Protein AF-A0A8H5SGW9-F1 (afdb_monomer)

Foldseek 3Di:
DDDVLDPDPDDDDDPPVVVVVVVLCVQPVQFDQAFAAPDCVLAPCSPQPDQDPNDGDPPCPVCHGLLVCVVVVHDTPHHGLDGDDPWDWAADPPWGWTFTQDDAKDKQKKWKWKAFPDDPDDDRRIGTQDIDIDTAGHGGIDTDDDDDDVLSRAWDQDPVVNDIDGDWGKMKIFIASGPVGTNDIDIDTDDDDD

Organism: NCBI:txid1567544

Nearest PDB structures (foldseek):
  3ac0-assembly1_B  TM=9.647E-01  e=5.041E-14  Kluyveromyces marxianus
  3ac0-assembly1_A  TM=9.430E-01  e=6.314E-14  Kluyveromyces marxianus
  3abz-assembly1_A  TM=9.424E-01  e=7.477E-14  Kluyveromyces marxianus
  3abz-assembly1_B  TM=9.654E-01  e=2.440E-13  Kluyveromyces marxianus
  3ac0-assembly1_C  TM=9.396E-01  e=7.529E-13  Kluyveromyces marxianus

Mean predicted aligned error: 11.02 Å

Radius of gyration: 18.56 Å; Cα contacts (8 Å, |Δi|>4): 333; chains: 1; bounding box: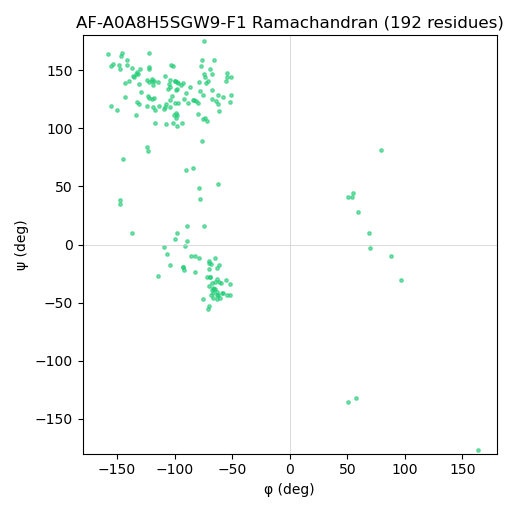 35×58×53 Å

Structure (mmCIF, N/CA/C/O backbone):
data_AF-A0A8H5SGW9-F1
#
_entry.id   AF-A0A8H5SGW9-F1
#
loop_
_atom_site.group_PDB
_atom_site.id
_atom_site.type_symbol
_atom_site.label_atom_id
_atom_site.label_alt_id
_atom_site.label_comp_id
_atom_site.label_asym_id
_atom_site.label_entity_id
_atom_site.label_seq_id
_atom_site.pdbx_PDB_ins_code
_atom_site.Cartn_x
_atom_site.Cartn_y
_atom_site.Cartn_z
_atom_site.occupancy
_atom_site.B_iso_or_equiv
_atom_site.auth_seq_id
_atom_site.auth_comp_id
_atom_site.auth_asym_id
_atom_site.auth_atom_id
_atom_site.pdbx_PDB_model_num
ATOM 1 N N . MET A 1 1 ? -6.075 31.966 -2.716 1.00 29.00 1 MET A N 1
ATOM 2 C CA . MET A 1 1 ? -6.874 31.838 -3.951 1.00 29.00 1 MET A CA 1
ATOM 3 C C . MET A 1 1 ? -6.439 30.552 -4.624 1.00 29.00 1 MET A C 1
ATOM 5 O O . MET A 1 1 ? -5.250 30.415 -4.852 1.00 29.00 1 MET A O 1
ATOM 9 N N . GLY A 1 2 ? -7.383 29.634 -4.856 1.00 28.38 2 GLY A N 1
ATOM 10 C CA . GLY A 1 2 ? -7.206 28.430 -5.676 1.00 28.38 2 GLY A CA 1
ATOM 11 C C . GLY A 1 2 ? -6.482 27.263 -5.008 1.00 28.38 2 GLY A C 1
ATOM 12 O O . GLY A 1 2 ? -5.308 27.051 -5.268 1.00 28.38 2 GLY A O 1
ATOM 13 N N . SER A 1 3 ? -7.177 26.466 -4.191 1.00 30.28 3 SER A N 1
ATOM 14 C CA . SER A 1 3 ? -6.766 25.071 -4.004 1.00 30.28 3 SER A CA 1
ATOM 15 C C . SER A 1 3 ? -6.877 24.369 -5.362 1.00 30.28 3 SER A C 1
ATOM 17 O O . SER A 1 3 ? -7.973 24.351 -5.925 1.00 30.28 3 SER A O 1
ATOM 19 N N . GLU A 1 4 ? -5.776 23.817 -5.871 1.00 35.50 4 GLU A N 1
ATOM 20 C CA . GLU A 1 4 ? -5.654 22.954 -7.065 1.00 35.50 4 GLU A CA 1
ATOM 21 C C . GLU A 1 4 ? -6.446 21.632 -6.920 1.00 35.50 4 GLU A C 1
ATOM 23 O O . GLU A 1 4 ? -5.937 20.526 -7.055 1.00 35.50 4 GLU A O 1
ATOM 28 N N . GLY A 1 5 ? -7.727 21.724 -6.575 1.00 37.50 5 GLY A N 1
ATOM 29 C CA . GLY A 1 5 ? -8.611 20.584 -6.345 1.00 37.50 5 GLY A CA 1
ATOM 30 C C . GLY A 1 5 ? -9.485 20.220 -7.544 1.00 37.50 5 GLY A C 1
ATOM 31 O O . GLY A 1 5 ? -10.419 19.449 -7.363 1.00 37.50 5 GLY A O 1
ATOM 32 N N . PHE A 1 6 ? -9.255 20.790 -8.734 1.00 38.31 6 PHE A N 1
ATOM 33 C CA . PHE A 1 6 ? -10.246 20.745 -9.820 1.00 38.31 6 PHE A CA 1
ATOM 34 C C . PHE A 1 6 ? -9.684 20.699 -11.252 1.00 38.31 6 PHE A C 1
ATOM 36 O O . PHE A 1 6 ? -10.314 21.234 -12.157 1.00 38.31 6 PHE A O 1
ATOM 43 N N . ASP A 1 7 ? -8.554 20.030 -11.501 1.00 43.31 7 ASP A N 1
ATOM 44 C CA . ASP A 1 7 ? -8.076 19.832 -12.882 1.00 43.31 7 ASP A CA 1
ATOM 45 C C . ASP A 1 7 ? -7.900 18.343 -13.216 1.00 43.31 7 ASP A C 1
ATOM 47 O O . ASP A 1 7 ? -6.823 17.771 -13.073 1.00 43.31 7 ASP A O 1
ATOM 51 N N . ARG A 1 8 ? -9.005 17.660 -13.554 1.00 55.94 8 ARG A N 1
ATOM 52 C CA . ARG A 1 8 ? -9.013 16.232 -13.951 1.00 55.94 8 ARG A CA 1
ATOM 53 C C . ARG A 1 8 ? -10.091 15.893 -14.986 1.00 55.94 8 ARG A C 1
ATOM 55 O O . ARG A 1 8 ? -10.715 14.842 -14.906 1.00 55.94 8 ARG A O 1
ATOM 62 N N . SER A 1 9 ? -10.355 16.773 -15.947 1.00 45.00 9 SER A N 1
ATOM 63 C CA . SER A 1 9 ? -11.332 16.485 -17.011 1.00 45.00 9 SER A CA 1
ATOM 64 C C . SER A 1 9 ? -10.770 15.653 -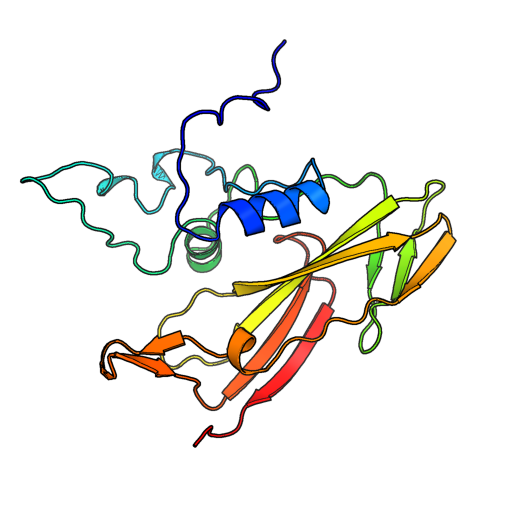18.176 1.00 45.00 9 SER A C 1
ATOM 66 O O . SER A 1 9 ? -11.560 15.201 -18.996 1.00 45.00 9 SER A O 1
ATOM 68 N N . TYR A 1 10 ? -9.448 15.424 -18.254 1.00 42.44 10 TYR A N 1
ATOM 69 C CA . TYR A 1 10 ? -8.800 14.865 -19.457 1.00 42.44 10 TYR A CA 1
ATOM 70 C C . TYR A 1 10 ? -7.734 13.773 -19.233 1.00 42.44 10 TYR A C 1
ATOM 72 O O . TYR A 1 10 ? -7.047 13.403 -20.183 1.00 42.44 10 TYR A O 1
ATOM 80 N N . ILE A 1 11 ? -7.569 13.239 -18.019 1.00 46.78 11 ILE A N 1
ATOM 81 C CA . ILE A 1 11 ? -6.651 12.110 -17.784 1.00 46.78 11 ILE A CA 1
ATOM 82 C C . ILE A 1 11 ? -7.468 10.823 -17.675 1.00 46.78 11 ILE A C 1
ATOM 84 O O . ILE A 1 11 ? -8.092 10.574 -16.646 1.00 46.78 11 ILE A O 1
ATOM 88 N N . ASP A 1 12 ? -7.434 10.009 -18.731 1.00 45.31 12 ASP A N 1
ATOM 89 C CA . ASP A 1 12 ? -7.851 8.608 -18.664 1.00 45.31 12 ASP A CA 1
ATOM 90 C C . ASP A 1 12 ? -6.786 7.836 -17.880 1.00 45.31 12 ASP A C 1
ATOM 92 O O . ASP A 1 12 ? -5.667 7.612 -18.353 1.00 45.31 12 ASP A O 1
ATOM 96 N N . LEU A 1 13 ? -7.108 7.466 -16.641 1.00 49.91 13 LEU A N 1
ATOM 97 C CA . LEU A 1 13 ? -6.251 6.591 -15.850 1.00 49.91 13 LEU A CA 1
ATOM 98 C C . LEU A 1 13 ? -6.383 5.139 -16.334 1.00 49.91 13 LEU A C 1
ATOM 100 O O . LEU A 1 13 ? -7.375 4.744 -16.946 1.00 49.91 13 LEU A O 1
ATOM 104 N N . LEU A 1 14 ? -5.376 4.315 -16.025 1.00 43.78 14 LEU A N 1
ATOM 105 C CA . LEU A 1 14 ? -5.402 2.880 -16.321 1.00 43.78 14 LEU A CA 1
ATOM 106 C C . LEU A 1 14 ? -6.700 2.227 -15.793 1.00 43.78 14 LEU A C 1
ATOM 108 O O . LEU A 1 14 ? -7.157 2.597 -14.704 1.00 43.78 14 LEU A O 1
ATOM 112 N N . PRO A 1 15 ? -7.280 1.235 -16.495 1.00 40.41 15 PRO A N 1
ATOM 113 C CA . PRO A 1 15 ? -8.560 0.628 -16.122 1.00 40.41 15 PRO A CA 1
ATOM 114 C C . PRO A 1 15 ? -8.610 0.185 -14.649 1.00 40.41 15 PRO A C 1
ATOM 116 O O . PRO A 1 15 ? -7.720 -0.519 -14.176 1.00 40.41 15 PRO A O 1
ATOM 119 N N . GLY A 1 16 ? -9.647 0.608 -13.917 1.00 49.41 16 GLY A N 1
ATOM 120 C CA . GLY A 1 16 ? -9.826 0.335 -12.480 1.00 49.41 16 GLY A CA 1
ATOM 121 C C . GLY A 1 16 ? -9.164 1.346 -11.531 1.00 49.41 16 GLY A C 1
ATOM 122 O O . GLY A 1 16 ? -9.459 1.349 -10.334 1.00 49.41 16 GLY A O 1
ATOM 123 N N . THR A 1 17 ? -8.322 2.250 -12.041 1.00 52.44 17 THR A N 1
ATOM 124 C CA . THR A 1 17 ? -7.724 3.327 -11.230 1.00 52.44 17 THR A CA 1
ATOM 125 C C . THR A 1 17 ? -8.772 4.366 -10.841 1.00 52.44 17 THR A C 1
ATOM 127 O O . THR A 1 17 ? -8.754 4.848 -9.715 1.00 52.44 17 THR A O 1
ATOM 130 N N . ASP A 1 18 ? -9.733 4.658 -11.718 1.00 59.56 18 ASP A N 1
ATOM 131 C CA . ASP A 1 18 ? -10.835 5.576 -11.410 1.00 59.56 18 ASP A CA 1
ATOM 132 C C . ASP A 1 18 ? -11.741 5.050 -10.299 1.00 59.56 18 ASP A C 1
ATOM 134 O O . ASP A 1 18 ? -12.159 5.817 -9.433 1.00 59.56 18 ASP A O 1
ATOM 138 N N . ASP A 1 19 ? -12.004 3.743 -10.273 1.00 61.00 19 ASP A N 1
ATOM 139 C CA . ASP A 1 19 ? -12.785 3.116 -9.206 1.00 61.00 19 ASP A CA 1
ATOM 140 C C . ASP A 1 19 ? -12.033 3.166 -7.875 1.00 61.00 19 ASP A C 1
ATOM 142 O O . ASP A 1 19 ? -12.628 3.470 -6.841 1.00 61.00 19 ASP A O 1
ATOM 146 N N . LEU A 1 20 ? -10.711 2.957 -7.901 1.00 57.91 20 LEU A N 1
ATOM 147 C CA . LEU A 1 20 ? -9.851 3.128 -6.731 1.00 57.91 20 LEU A CA 1
ATOM 148 C C . LEU A 1 20 ? -9.843 4.586 -6.251 1.00 57.91 20 LEU A C 1
ATOM 150 O O . LEU A 1 20 ? -10.026 4.841 -5.064 1.00 57.91 20 LEU A O 1
ATOM 154 N N . VAL A 1 21 ? -9.673 5.548 -7.160 1.00 64.50 21 VAL A N 1
ATOM 155 C CA . VAL A 1 21 ? -9.685 6.983 -6.847 1.00 64.50 21 VAL A CA 1
ATOM 156 C C . VAL A 1 21 ? -11.037 7.383 -6.262 1.00 64.50 21 VAL A C 1
ATOM 158 O O . VAL A 1 21 ? -11.077 8.046 -5.229 1.00 64.50 21 VAL A O 1
ATOM 161 N N . ARG A 1 22 ? -12.148 6.943 -6.862 1.00 66.69 22 ARG A N 1
ATOM 162 C CA . ARG A 1 22 ? -13.504 7.193 -6.354 1.00 66.69 22 ARG A CA 1
ATOM 163 C C . ARG A 1 22 ? -13.722 6.559 -4.990 1.00 66.69 22 ARG A C 1
ATOM 165 O O . ARG A 1 22 ? -14.271 7.224 -4.119 1.00 66.69 22 ARG A O 1
ATOM 172 N N . ALA A 1 23 ? -13.278 5.322 -4.780 1.00 62.03 23 ALA A N 1
ATOM 173 C CA . ALA A 1 23 ? -13.379 4.654 -3.488 1.00 62.03 23 ALA A CA 1
ATOM 174 C C . ALA A 1 23 ? -12.582 5.399 -2.408 1.00 62.03 23 ALA A C 1
ATOM 176 O O . ALA A 1 23 ? -13.107 5.633 -1.322 1.00 62.03 23 ALA A O 1
ATOM 177 N N . VAL A 1 24 ? -11.359 5.847 -2.715 1.00 62.50 24 VAL A N 1
ATOM 178 C CA . VAL A 1 24 ? -10.521 6.604 -1.772 1.00 62.50 24 VAL A CA 1
ATOM 179 C C . VAL A 1 24 ? -11.100 7.993 -1.491 1.00 62.50 24 VAL A C 1
ATOM 181 O O . VAL A 1 24 ? -11.195 8.376 -0.329 1.00 62.50 24 VAL A O 1
ATOM 184 N N . LEU A 1 25 ? -11.568 8.727 -2.507 1.00 65.38 25 LEU A N 1
ATOM 185 C CA . LEU A 1 25 ? -12.210 10.036 -2.315 1.00 65.38 25 LEU A CA 1
ATOM 186 C C . LEU A 1 25 ? -13.547 9.925 -1.571 1.00 65.38 25 LEU A C 1
ATOM 188 O O . LEU A 1 25 ? -13.856 10.765 -0.726 1.00 65.38 25 LEU A O 1
ATOM 192 N N . ALA A 1 26 ? -14.331 8.876 -1.839 1.00 65.81 26 ALA A N 1
ATOM 193 C CA . ALA A 1 26 ? -15.536 8.569 -1.076 1.00 65.81 26 ALA A CA 1
ATOM 194 C C . ALA A 1 26 ? -15.199 8.217 0.378 1.00 65.81 26 ALA A C 1
ATOM 196 O O . ALA A 1 26 ? -15.985 8.527 1.277 1.00 65.81 26 ALA A O 1
ATOM 197 N N . ALA A 1 27 ? -14.039 7.605 0.625 1.00 60.91 27 ALA A N 1
ATOM 198 C CA . ALA A 1 27 ? -13.548 7.293 1.957 1.00 60.91 27 ALA A CA 1
ATOM 199 C C . ALA A 1 27 ? -13.128 8.567 2.710 1.00 60.91 27 ALA A C 1
ATOM 201 O O . ALA A 1 27 ? -13.685 8.858 3.772 1.00 60.91 27 ALA A O 1
ATOM 202 N N . ASN A 1 28 ? -12.226 9.364 2.139 1.00 63.53 28 ASN A N 1
ATOM 203 C CA . ASN A 1 28 ? -11.783 10.643 2.683 1.00 63.53 28 ASN A CA 1
ATOM 204 C C . ASN A 1 28 ? -11.372 11.598 1.550 1.00 63.53 28 ASN A C 1
ATOM 206 O O . ASN A 1 28 ? -10.380 11.397 0.853 1.00 63.53 28 ASN A O 1
ATOM 210 N N . LEU A 1 29 ? -12.120 12.697 1.421 1.00 64.75 29 LEU A N 1
ATOM 211 C CA . LEU A 1 29 ? -11.906 13.745 0.415 1.00 64.75 29 LEU A CA 1
ATOM 212 C C . LEU A 1 29 ? -10.543 14.447 0.529 1.00 64.75 29 LEU A C 1
ATOM 214 O O . LEU A 1 29 ? -10.130 15.115 -0.413 1.00 64.75 29 LEU A O 1
ATOM 218 N N . LYS A 1 30 ? -9.861 14.335 1.675 1.00 62.78 30 LYS A N 1
ATOM 219 C CA . LYS A 1 30 ? -8.552 14.951 1.931 1.00 62.78 30 LYS A CA 1
ATOM 220 C C . LYS A 1 30 ? -7.381 13.982 1.765 1.00 62.78 30 LYS A C 1
ATOM 222 O O . LYS A 1 30 ? -6.257 14.355 2.087 1.00 62.78 30 LYS A O 1
ATOM 227 N N . THR A 1 31 ? -7.625 12.751 1.320 1.00 65.31 31 THR A N 1
ATOM 228 C CA . THR A 1 31 ? -6.561 11.762 1.144 1.00 65.31 31 THR A CA 1
ATOM 229 C C . THR A 1 31 ? -5.733 12.060 -0.101 1.00 65.31 31 THR A C 1
ATOM 231 O O . THR A 1 31 ? -6.256 12.186 -1.209 1.00 65.31 31 THR A O 1
ATOM 234 N N . SER A 1 32 ? -4.417 12.108 0.079 1.00 65.12 32 SER A N 1
ATOM 235 C CA . SER A 1 32 ? -3.455 12.229 -1.011 1.00 65.12 32 SER A CA 1
ATOM 236 C C . SER A 1 32 ? -3.358 10.907 -1.773 1.00 65.12 32 SER A C 1
ATOM 238 O O . SER A 1 32 ? -2.832 9.915 -1.273 1.00 65.12 32 SER A O 1
ATOM 240 N N . ILE A 1 33 ? -3.887 10.873 -2.997 1.00 63.19 33 ILE A N 1
ATOM 241 C CA . ILE A 1 33 ? -3.845 9.683 -3.874 1.00 63.19 33 ILE A CA 1
ATOM 242 C C . ILE A 1 33 ? -2.605 9.703 -4.783 1.00 63.19 33 ILE A C 1
ATOM 244 O O . ILE A 1 33 ? -2.151 8.663 -5.255 1.00 63.19 33 ILE A O 1
ATOM 248 N N . VAL A 1 34 ? -2.028 10.885 -5.000 1.00 66.62 34 VAL A N 1
ATOM 249 C CA . VAL A 1 34 ? -0.788 11.086 -5.755 1.00 66.62 34 VAL A CA 1
ATOM 250 C C . VAL A 1 34 ? 0.325 11.397 -4.763 1.00 66.62 34 VAL A C 1
ATOM 252 O O . VAL A 1 34 ? 0.134 12.212 -3.864 1.00 66.62 34 VAL A O 1
ATOM 255 N N . VAL A 1 35 ? 1.477 10.742 -4.919 1.00 73.69 35 VAL A N 1
ATOM 256 C CA . VAL A 1 35 ? 2.660 11.043 -4.105 1.00 73.69 35 VAL A CA 1
ATOM 257 C C . VAL A 1 35 ? 3.382 12.227 -4.706 1.00 73.69 35 VAL A C 1
ATOM 259 O O . VAL A 1 35 ? 3.784 12.173 -5.869 1.00 73.69 35 VAL A O 1
ATOM 262 N N . GLN A 1 36 ? 3.585 13.260 -3.898 1.00 76.44 36 GLN A N 1
ATOM 263 C CA . GLN A 1 36 ? 4.322 14.437 -4.321 1.00 76.44 36 GLN A CA 1
ATOM 264 C C . GLN A 1 36 ? 5.752 14.370 -3.777 1.00 76.44 36 GLN A C 1
ATOM 266 O O . GLN A 1 36 ? 5.940 14.450 -2.556 1.00 76.44 36 GLN A O 1
ATOM 271 N N . PRO A 1 37 ? 6.767 14.192 -4.642 1.00 83.25 37 PRO A N 1
ATOM 272 C CA . PRO A 1 37 ? 8.148 14.259 -4.197 1.00 83.25 37 PRO A CA 1
ATOM 273 C C . PRO A 1 37 ? 8.506 15.673 -3.733 1.00 83.25 37 PRO A C 1
ATOM 275 O O . PRO A 1 37 ? 7.862 16.649 -4.122 1.00 83.25 37 PRO A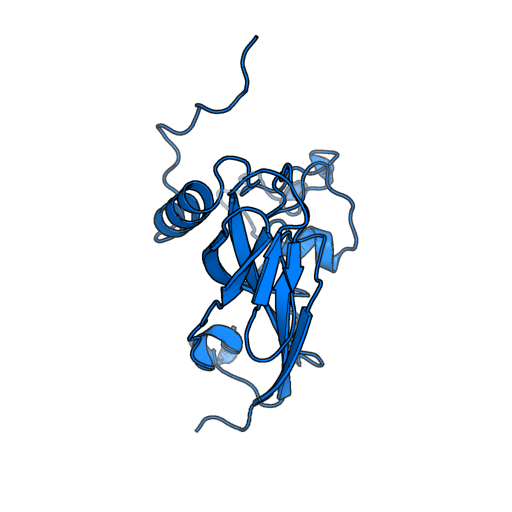 O 1
ATOM 278 N N . VAL A 1 38 ? 9.555 15.785 -2.915 1.00 84.25 38 VAL A N 1
ATOM 279 C CA . VAL A 1 38 ? 10.086 17.090 -2.489 1.00 84.25 38 VAL A CA 1
ATOM 280 C C . VAL A 1 38 ? 10.679 17.840 -3.683 1.00 84.25 38 VAL A C 1
ATOM 282 O O . VAL A 1 38 ? 10.504 19.053 -3.801 1.00 84.25 38 VAL A O 1
ATOM 285 N N . ARG A 1 39 ? 11.354 17.123 -4.587 1.00 85.62 39 ARG A N 1
ATOM 286 C CA . ARG A 1 39 ? 11.890 17.661 -5.840 1.00 85.62 39 ARG A CA 1
ATOM 287 C C . ARG A 1 39 ? 11.481 16.789 -7.017 1.00 85.62 39 ARG A C 1
ATOM 289 O O . ARG A 1 39 ? 11.318 15.582 -6.873 1.00 85.62 39 ARG A O 1
ATOM 296 N N . ASN A 1 40 ? 11.342 17.372 -8.203 1.00 85.19 40 ASN A N 1
ATOM 297 C CA . ASN A 1 40 ? 10.945 16.605 -9.386 1.00 85.19 40 ASN A CA 1
ATOM 298 C C . ASN A 1 40 ? 11.964 15.498 -9.728 1.00 85.19 40 ASN A C 1
ATOM 300 O O . ASN A 1 40 ? 11.584 14.422 -10.183 1.00 85.19 40 ASN A O 1
ATOM 304 N N . GLU A 1 41 ? 13.242 15.744 -9.441 1.00 89.44 41 GLU A N 1
ATOM 305 C CA . GLU A 1 41 ? 14.373 14.822 -9.590 1.00 89.44 41 GLU A CA 1
ATOM 306 C C . GLU A 1 41 ? 14.263 13.581 -8.698 1.00 89.44 41 GLU A C 1
ATOM 308 O O . GLU A 1 41 ? 14.907 12.563 -8.959 1.00 89.44 41 GLU A O 1
ATOM 313 N N . ASP A 1 42 ? 13.455 13.646 -7.637 1.00 87.62 42 ASP A N 1
ATOM 314 C CA . ASP A 1 42 ? 13.281 12.517 -6.735 1.00 87.62 42 ASP A CA 1
ATOM 315 C C . ASP A 1 42 ? 12.327 11.462 -7.301 1.00 87.62 42 ASP A C 1
ATOM 317 O O . ASP A 1 42 ? 12.265 10.357 -6.754 1.00 87.62 42 ASP A O 1
ATOM 321 N N . ASN A 1 43 ? 11.609 11.780 -8.384 1.00 87.81 43 ASN A N 1
ATOM 322 C CA . ASN A 1 43 ? 10.650 10.876 -8.998 1.00 87.81 43 ASN A CA 1
ATOM 323 C C . ASN A 1 43 ? 11.349 9.720 -9.746 1.00 87.81 43 ASN A C 1
ATOM 325 O O . ASN A 1 43 ? 12.346 9.949 -10.435 1.00 87.81 43 ASN A O 1
ATOM 329 N N . PRO A 1 44 ? 10.830 8.480 -9.650 1.00 90.75 44 PRO A N 1
ATOM 330 C CA . PRO A 1 44 ? 11.485 7.303 -10.227 1.00 90.75 44 PRO A CA 1
ATOM 331 C C . PRO A 1 44 ? 11.615 7.354 -11.756 1.00 90.75 44 PRO A C 1
ATOM 333 O O . PRO A 1 44 ? 12.578 6.831 -12.307 1.00 90.75 44 PRO A O 1
ATOM 336 N N . ALA A 1 45 ? 10.692 8.033 -12.436 1.00 90.94 45 ALA A N 1
ATOM 337 C CA . ALA A 1 45 ? 10.689 8.191 -13.883 1.00 90.94 45 ALA A CA 1
ATOM 338 C C . ALA A 1 45 ? 11.474 9.430 -14.357 1.00 90.94 45 ALA A C 1
ATOM 340 O O . ALA A 1 45 ? 11.503 9.694 -15.556 1.00 90.94 45 ALA A O 1
ATOM 341 N N . PHE A 1 46 ? 12.130 10.199 -13.474 1.00 89.94 46 PHE A N 1
ATOM 342 C CA . PHE A 1 46 ? 12.706 11.509 -13.815 1.00 89.94 46 PHE A CA 1
ATOM 343 C C . PHE A 1 46 ? 13.623 11.482 -15.046 1.00 89.94 46 PHE A C 1
ATOM 345 O O . PHE A 1 46 ? 13.522 12.346 -15.914 1.00 89.94 46 PHE A O 1
ATOM 352 N N . LEU A 1 47 ? 14.488 10.471 -15.147 1.00 90.62 47 LEU A N 1
ATOM 353 C CA . LEU A 1 47 ? 15.427 10.333 -16.264 1.00 90.62 47 LEU A CA 1
ATOM 354 C C . LEU A 1 47 ? 14.802 9.702 -17.513 1.00 90.62 47 LEU A C 1
ATOM 356 O O . LEU A 1 47 ? 15.297 9.914 -18.619 1.00 90.62 47 LEU A O 1
ATOM 360 N N . ASN A 1 48 ? 13.728 8.934 -17.339 1.00 88.69 48 ASN A N 1
ATOM 361 C CA . ASN A 1 48 ? 13.156 8.088 -18.381 1.00 88.69 48 ASN A CA 1
ATOM 362 C C . ASN A 1 48 ? 11.810 8.592 -18.907 1.00 88.69 48 ASN A C 1
ATOM 364 O O . ASN A 1 48 ? 11.296 8.034 -19.872 1.00 88.69 48 ASN A O 1
ATOM 368 N N . TYR A 1 49 ? 11.271 9.687 -18.361 1.00 87.25 49 TYR A N 1
ATOM 369 C CA . TYR A 1 49 ? 10.037 10.328 -18.820 1.00 87.25 49 TYR A CA 1
ATOM 370 C C . TYR A 1 49 ? 10.250 11.189 -20.079 1.00 87.25 49 TYR A C 1
ATOM 372 O O . TYR A 1 49 ? 9.850 12.349 -20.161 1.00 87.25 49 TYR A O 1
ATOM 380 N N . ILE A 1 50 ? 10.927 10.615 -21.073 1.00 89.62 50 ILE A N 1
ATOM 381 C CA . ILE A 1 50 ? 11.210 11.224 -22.371 1.00 89.62 50 ILE A CA 1
ATOM 382 C C . ILE A 1 50 ? 11.123 10.165 -23.470 1.00 89.62 50 ILE A C 1
ATOM 384 O O . ILE A 1 50 ? 11.613 9.047 -23.322 1.00 89.62 50 ILE A O 1
ATOM 388 N N . SER A 1 51 ? 10.527 10.524 -24.610 1.00 91.06 51 SER A N 1
ATOM 389 C CA . SER A 1 51 ? 10.528 9.651 -25.787 1.00 91.06 51 SER A CA 1
ATOM 390 C C . SER A 1 51 ? 11.906 9.687 -26.442 1.00 91.06 51 SER A C 1
ATOM 392 O O . SER A 1 51 ? 12.292 10.679 -27.061 1.00 91.06 51 SER A O 1
ATOM 394 N N . GLN A 1 52 ? 12.657 8.596 -26.318 1.00 87.00 52 GLN A N 1
ATOM 395 C CA . GLN A 1 52 ? 13.924 8.416 -27.016 1.00 87.00 52 GLN A CA 1
ATOM 396 C C . GLN A 1 52 ? 13.756 7.353 -28.089 1.00 87.00 52 GLN A C 1
ATOM 398 O O . GLN A 1 52 ? 13.521 6.194 -27.774 1.00 87.00 52 GLN A O 1
ATOM 403 N N . ARG A 1 53 ? 13.924 7.716 -29.367 1.00 91.56 53 ARG A N 1
ATOM 404 C CA . ARG A 1 53 ? 13.762 6.782 -30.502 1.00 91.56 53 ARG A CA 1
ATOM 405 C C . ARG A 1 53 ? 12.386 6.088 -30.508 1.00 91.56 53 ARG A C 1
ATOM 407 O O . ARG A 1 53 ? 12.309 4.880 -30.713 1.00 91.56 53 ARG A O 1
ATOM 414 N N . ASN A 1 54 ? 11.315 6.850 -30.274 1.00 91.56 54 ASN A N 1
ATOM 415 C CA . ASN A 1 54 ? 9.926 6.364 -30.220 1.00 91.56 54 ASN A CA 1
ATOM 416 C C . ASN A 1 54 ? 9.664 5.288 -29.152 1.00 91.56 54 ASN A C 1
ATOM 418 O O . ASN A 1 54 ? 8.765 4.465 -29.308 1.00 91.56 54 ASN A O 1
ATOM 422 N N . ARG A 1 55 ? 10.437 5.290 -28.063 1.00 89.50 55 ARG A N 1
ATOM 423 C CA . ARG A 1 55 ? 10.206 4.440 -26.892 1.00 89.50 55 ARG A CA 1
ATOM 424 C C . ARG A 1 55 ? 10.413 5.229 -25.604 1.00 89.50 55 ARG A C 1
ATOM 426 O O . ARG A 1 55 ? 11.207 6.168 -25.562 1.00 89.50 55 ARG A O 1
ATOM 433 N N . VAL A 1 56 ? 9.714 4.793 -24.566 1.00 90.06 56 VAL A N 1
ATOM 434 C CA . VAL A 1 56 ? 9.865 5.223 -23.173 1.00 90.06 56 VAL A CA 1
ATOM 435 C C . VAL A 1 56 ? 10.139 3.953 -22.377 1.00 90.06 56 VAL A C 1
ATOM 437 O O . VAL A 1 56 ? 9.425 2.966 -22.552 1.00 90.06 56 VAL A O 1
ATOM 440 N N . ILE A 1 57 ? 11.206 3.942 -21.583 1.00 90.94 57 ILE A N 1
ATOM 441 C CA . ILE A 1 57 ? 11.631 2.759 -20.827 1.00 90.94 57 ILE A CA 1
ATOM 442 C C . ILE A 1 57 ? 11.149 2.919 -19.385 1.00 90.94 57 ILE A C 1
ATOM 444 O O . ILE A 1 57 ? 11.511 3.889 -18.729 1.00 90.94 57 ILE A O 1
ATOM 448 N N . TYR A 1 58 ? 10.351 1.968 -18.905 1.00 89.88 58 TYR A N 1
ATOM 449 C CA . TYR A 1 58 ? 9.840 1.933 -17.532 1.00 89.88 58 TYR A CA 1
ATOM 450 C C . TYR A 1 58 ? 10.828 1.161 -16.644 1.00 89.88 58 TYR A C 1
ATOM 452 O O . TYR A 1 58 ? 10.538 0.065 -16.168 1.00 89.88 58 TYR A O 1
ATOM 460 N N . ASP A 1 59 ? 12.041 1.701 -16.498 1.00 90.31 59 ASP A N 1
ATOM 461 C CA . ASP A 1 59 ? 13.141 1.075 -15.739 1.00 90.31 59 ASP A CA 1
ATOM 462 C C . ASP A 1 59 ? 12.868 1.029 -14.227 1.00 90.31 59 ASP A C 1
ATOM 464 O O . ASP A 1 59 ? 13.519 0.285 -13.496 1.00 90.31 59 ASP A O 1
ATOM 468 N N . GLU A 1 60 ? 11.912 1.820 -13.739 1.00 87.56 60 GLU A N 1
ATOM 469 C CA . GLU A 1 60 ? 11.445 1.753 -12.359 1.00 87.56 60 GLU A CA 1
ATOM 470 C C . GLU A 1 60 ? 10.637 0.484 -12.053 1.00 87.56 60 GLU A C 1
ATOM 472 O O . GLU A 1 60 ? 10.437 0.163 -10.878 1.00 87.56 60 GLU A O 1
ATOM 477 N N . ASP A 1 61 ? 10.204 -0.255 -13.081 1.00 89.75 61 ASP A N 1
ATOM 478 C CA . ASP A 1 61 ? 9.454 -1.506 -12.947 1.00 89.75 61 ASP A CA 1
ATOM 479 C C . ASP A 1 61 ? 8.246 -1.323 -11.988 1.00 89.75 61 ASP A C 1
ATOM 481 O O . ASP A 1 61 ? 7.523 -0.322 -12.032 1.00 89.75 61 ASP A O 1
ATOM 485 N N . VAL A 1 62 ? 8.008 -2.255 -11.063 1.00 88.50 62 VAL A N 1
ATOM 486 C CA . VAL A 1 62 ? 6.930 -2.176 -10.069 1.00 88.50 62 VAL A CA 1
ATOM 487 C C . VAL A 1 62 ? 7.089 -1.022 -9.070 1.00 88.50 62 VAL A C 1
ATOM 489 O O . VAL A 1 62 ? 6.142 -0.733 -8.323 1.00 88.50 62 VAL A O 1
ATOM 492 N N . PHE A 1 63 ? 8.249 -0.358 -9.023 1.00 89.94 63 PHE A N 1
ATOM 493 C CA . PHE A 1 63 ? 8.555 0.738 -8.103 1.00 89.94 63 PHE A CA 1
ATOM 494 C C . PHE A 1 63 ? 8.054 2.079 -8.635 1.00 89.94 63 PHE A C 1
ATOM 496 O O . PHE A 1 63 ? 8.805 3.018 -8.867 1.00 89.94 63 PHE A O 1
ATOM 503 N N . MET A 1 64 ? 6.734 2.195 -8.734 1.00 87.69 64 MET A N 1
ATOM 504 C CA . MET A 1 64 ? 6.059 3.457 -9.025 1.00 87.69 64 MET A CA 1
ATOM 505 C C . MET A 1 64 ? 5.507 4.103 -7.748 1.00 87.69 64 MET A C 1
ATOM 507 O O . MET A 1 64 ? 4.962 3.428 -6.865 1.00 87.69 64 MET A O 1
ATOM 511 N N . GLY A 1 65 ? 5.616 5.431 -7.657 1.00 86.50 65 GLY A N 1
ATOM 512 C CA . GLY A 1 65 ? 5.046 6.220 -6.563 1.00 86.50 65 GLY A CA 1
ATOM 513 C C . GLY A 1 65 ? 5.554 5.784 -5.186 1.00 86.50 65 GLY A C 1
ATOM 514 O O . GLY A 1 65 ? 6.754 5.604 -4.986 1.00 86.50 65 GLY A O 1
ATOM 515 N N . TYR A 1 66 ? 4.642 5.594 -4.225 1.00 84.94 66 TYR A N 1
ATOM 516 C CA . TYR A 1 66 ? 4.993 5.268 -2.832 1.00 84.94 66 TYR A CA 1
ATOM 517 C C . TYR A 1 66 ? 5.884 4.021 -2.718 1.00 84.94 66 TYR A C 1
ATOM 519 O O . TYR A 1 66 ? 6.738 3.963 -1.837 1.00 84.94 66 TYR A O 1
ATOM 527 N N . ARG A 1 67 ? 5.745 3.054 -3.638 1.00 89.00 67 ARG A N 1
ATOM 528 C CA . ARG A 1 67 ? 6.564 1.835 -3.661 1.00 89.00 67 ARG A CA 1
ATOM 529 C C . ARG A 1 67 ? 8.042 2.171 -3.791 1.00 89.00 67 ARG A C 1
ATOM 531 O O . ARG A 1 67 ? 8.854 1.561 -3.101 1.00 89.00 67 ARG A O 1
ATOM 538 N N . PHE A 1 68 ? 8.382 3.142 -4.636 1.00 89.56 68 PHE A N 1
ATOM 539 C CA . PHE A 1 68 ? 9.749 3.617 -4.808 1.00 89.56 68 PHE A CA 1
ATOM 540 C C . PHE A 1 68 ? 10.241 4.378 -3.585 1.00 89.56 68 PHE A C 1
ATOM 542 O O . PHE A 1 68 ? 11.290 4.037 -3.043 1.00 89.56 68 PHE A O 1
ATOM 549 N N . TYR A 1 69 ? 9.490 5.384 -3.132 1.00 88.75 69 TYR A N 1
ATOM 550 C CA . TYR A 1 69 ? 9.939 6.256 -2.044 1.00 88.75 69 TYR A CA 1
ATOM 551 C C . TYR A 1 69 ? 10.123 5.490 -0.732 1.00 88.75 69 TYR A C 1
ATOM 553 O O . TYR A 1 69 ? 11.139 5.659 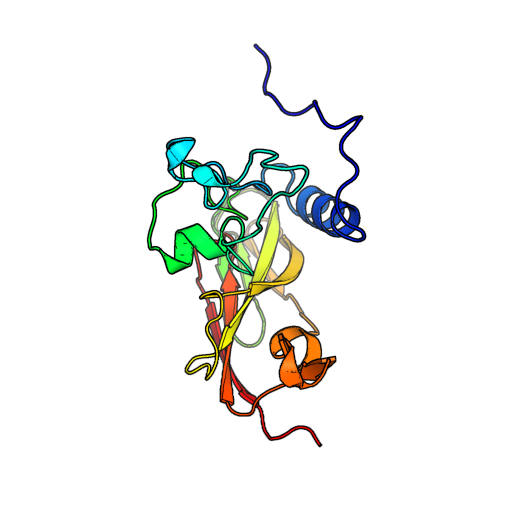-0.066 1.00 88.75 69 TYR A O 1
ATOM 561 N N . GLU A 1 70 ? 9.219 4.564 -0.403 1.00 86.94 70 GLU A N 1
ATOM 562 C CA . GLU A 1 70 ? 9.387 3.713 0.777 1.00 86.94 70 GLU A CA 1
ATOM 563 C C . GLU A 1 70 ? 10.576 2.760 0.634 1.00 86.94 70 GLU A C 1
ATOM 565 O O . GLU A 1 70 ? 11.390 2.645 1.550 1.00 86.94 70 GLU A O 1
ATOM 570 N N . SER A 1 71 ? 10.710 2.098 -0.520 1.00 87.50 71 SER A N 1
ATOM 571 C CA . SER A 1 71 ? 11.784 1.118 -0.746 1.00 87.50 71 SER A CA 1
ATOM 572 C C . SER A 1 71 ? 13.169 1.768 -0.785 1.00 87.50 71 SER A C 1
ATOM 574 O O . SER A 1 71 ? 14.140 1.175 -0.319 1.00 87.50 71 SER A O 1
ATOM 576 N N . SER A 1 72 ? 13.254 3.005 -1.279 1.00 88.56 72 SER A N 1
ATOM 577 C CA . SER A 1 72 ? 14.478 3.815 -1.325 1.00 88.56 72 SER A CA 1
ATOM 578 C C . SER A 1 72 ? 14.687 4.695 -0.086 1.00 88.56 72 SER A C 1
ATOM 580 O O . SER A 1 72 ? 15.709 5.373 0.001 1.00 88.56 72 SER A O 1
ATOM 582 N N . LYS A 1 73 ? 13.757 4.663 0.883 1.00 88.06 73 LYS A N 1
ATOM 583 C CA . LYS A 1 73 ? 13.765 5.483 2.108 1.00 88.06 73 LYS A CA 1
ATOM 584 C C . LYS A 1 73 ? 13.891 6.987 1.824 1.00 88.06 73 LYS A C 1
ATOM 586 O O . LYS A 1 73 ? 14.630 7.692 2.508 1.00 88.06 73 LYS A O 1
ATOM 591 N N . ARG A 1 74 ? 13.190 7.463 0.796 1.00 85.94 74 ARG A N 1
ATOM 592 C CA . ARG A 1 74 ? 13.144 8.875 0.404 1.00 85.94 74 ARG A CA 1
ATOM 593 C C . ARG A 1 74 ? 11.970 9.586 1.058 1.00 85.94 74 ARG A C 1
ATOM 595 O O . ARG A 1 74 ? 10.862 9.055 1.114 1.00 85.94 74 ARG A O 1
ATOM 602 N N . GLU A 1 75 ? 12.224 10.805 1.511 1.00 84.50 75 GLU A N 1
ATOM 603 C CA . GLU A 1 75 ? 11.187 11.693 2.026 1.00 84.50 75 GLU A CA 1
ATOM 604 C C . GLU A 1 75 ? 10.340 12.256 0.880 1.00 84.50 75 GLU A C 1
ATOM 606 O O . GLU A 1 75 ? 10.819 12.482 -0.233 1.00 84.50 75 GLU A O 1
ATOM 611 N N . VAL A 1 76 ? 9.058 12.472 1.159 1.00 83.94 76 VAL A N 1
ATOM 612 C CA . VAL A 1 76 ? 8.075 13.019 0.219 1.00 83.94 76 VAL A CA 1
ATOM 613 C C . VAL A 1 76 ? 7.298 14.126 0.912 1.00 83.94 76 VAL A C 1
ATOM 615 O O . VAL A 1 76 ? 7.091 14.067 2.123 1.00 83.94 76 VAL A O 1
ATOM 618 N N . ALA A 1 77 ? 6.866 15.133 0.153 1.00 80.31 77 ALA A N 1
ATOM 619 C CA . ALA A 1 77 ? 6.120 16.261 0.705 1.00 80.31 77 ALA A CA 1
ATOM 620 C C . ALA A 1 77 ? 4.739 15.819 1.212 1.00 80.31 77 ALA A C 1
ATOM 622 O O . ALA A 1 77 ? 4.315 16.219 2.292 1.00 80.31 77 ALA A O 1
ATOM 623 N N . PHE A 1 78 ? 4.073 14.954 0.441 1.00 75.19 78 PHE A N 1
ATOM 624 C CA . PHE A 1 78 ? 2.795 14.348 0.803 1.00 75.19 78 PHE A CA 1
ATOM 625 C C . PHE A 1 78 ? 2.850 12.841 0.522 1.00 75.19 78 PHE A C 1
ATOM 627 O O . PHE A 1 78 ? 2.935 12.440 -0.648 1.00 75.19 78 PHE A O 1
ATOM 634 N N . PRO A 1 79 ? 2.848 11.992 1.567 1.00 74.94 79 PRO A N 1
ATOM 635 C CA . PRO A 1 79 ? 2.826 10.553 1.385 1.00 74.94 79 PRO A CA 1
ATOM 636 C C . PRO A 1 79 ? 1.483 10.091 0.820 1.00 74.94 79 PRO A C 1
ATOM 638 O O . PRO A 1 79 ? 0.432 10.679 1.070 1.00 74.94 79 PRO A O 1
ATOM 641 N N . PHE A 1 80 ? 1.515 8.988 0.071 1.00 72.62 80 PHE A N 1
ATOM 642 C CA . PHE A 1 80 ? 0.298 8.316 -0.385 1.00 72.62 80 PHE A CA 1
ATOM 643 C C . PHE A 1 80 ? -0.611 7.994 0.801 1.00 72.62 80 PHE A C 1
ATOM 645 O O . PHE A 1 80 ? -0.110 7.656 1.861 1.00 72.62 80 PHE A O 1
ATOM 652 N N . GLY A 1 81 ? -1.929 8.065 0.649 1.00 67.25 81 GLY A N 1
ATOM 653 C CA . GLY A 1 81 ? -2.863 7.686 1.711 1.00 67.25 81 GLY A CA 1
ATOM 654 C C . GLY A 1 81 ? -2.889 8.640 2.909 1.00 67.25 81 GLY A C 1
ATOM 655 O O . GLY A 1 81 ? -3.706 8.442 3.802 1.00 67.25 81 GLY A O 1
ATOM 656 N N . ASP A 1 82 ? -2.045 9.675 2.940 1.00 65.81 82 ASP A N 1
ATOM 657 C CA . ASP A 1 82 ? -2.042 10.646 4.027 1.00 65.81 82 ASP A CA 1
ATOM 658 C C . ASP A 1 82 ? -3.201 11.631 3.871 1.00 65.81 82 ASP A C 1
ATOM 660 O O . ASP A 1 82 ? -3.469 12.147 2.779 1.00 65.81 82 ASP A O 1
ATOM 664 N N . GLY A 1 83 ? -3.928 11.854 4.962 1.00 61.00 83 GLY A N 1
ATOM 665 C CA . GLY A 1 83 ? -5.135 12.667 4.982 1.00 61.00 83 GLY A CA 1
ATOM 666 C C . GLY A 1 83 ? -5.378 13.224 6.375 1.00 61.00 83 GLY A C 1
ATOM 667 O O . GLY A 1 83 ? -5.583 12.477 7.327 1.00 61.00 83 GLY A O 1
ATOM 668 N N . LEU A 1 84 ? -5.384 14.552 6.493 1.00 54.25 84 LEU A N 1
ATOM 669 C CA . LEU A 1 84 ? -5.568 15.233 7.775 1.00 54.25 84 LEU A CA 1
ATOM 670 C C . LEU A 1 84 ? -6.935 14.887 8.388 1.00 54.25 84 LEU A C 1
ATOM 672 O O . LEU A 1 84 ? -7.980 15.283 7.860 1.00 54.25 84 LEU A O 1
ATOM 676 N N . SER A 1 85 ? -6.918 14.200 9.532 1.00 52.66 85 SER A N 1
ATOM 677 C CA . SER A 1 85 ? -8.084 13.999 10.392 1.00 52.66 85 SER A CA 1
ATOM 678 C C . SER A 1 85 ? -8.057 14.988 11.557 1.00 52.66 85 SER A C 1
ATOM 680 O O . SER A 1 85 ? -7.019 15.254 12.150 1.00 52.66 85 SER A O 1
ATOM 682 N N . TYR A 1 86 ? -9.225 15.519 11.916 1.00 42.72 86 TYR A N 1
ATOM 683 C CA . TYR A 1 86 ? -9.399 16.364 13.105 1.00 42.72 86 TYR A CA 1
ATOM 684 C C . TYR A 1 86 ? -9.736 15.534 14.364 1.00 42.72 86 TYR A C 1
ATOM 686 O O . TYR A 1 86 ? -10.345 16.056 15.292 1.00 42.72 86 TYR A O 1
ATOM 694 N N . THR A 1 87 ? -9.522 14.218 14.353 1.00 40.44 87 THR A N 1
ATOM 695 C CA . THR A 1 87 ? -9.682 13.320 15.511 1.00 40.44 87 THR A CA 1
ATOM 696 C C . THR A 1 87 ? -8.666 12.185 15.404 1.00 40.44 87 THR A C 1
ATOM 698 O O . THR A 1 87 ? -8.264 11.831 14.293 1.00 40.44 87 THR A O 1
ATOM 701 N N . THR A 1 88 ? -8.242 11.654 16.543 1.00 54.62 88 THR A N 1
ATOM 702 C CA . THR A 1 88 ? -7.316 10.524 16.655 1.00 54.62 88 THR A CA 1
ATOM 703 C C . THR A 1 88 ? -8.100 9.239 16.872 1.00 54.62 88 THR A C 1
ATOM 705 O O . THR A 1 88 ? -9.057 9.238 17.647 1.00 54.62 88 THR A O 1
ATOM 708 N N . PHE A 1 89 ? -7.668 8.164 16.220 1.00 51.81 89 PHE A N 1
ATOM 709 C CA . PHE A 1 89 ? -8.288 6.850 16.320 1.00 51.81 89 PHE A CA 1
ATOM 710 C C . PHE A 1 89 ? -7.291 5.839 16.886 1.00 51.81 89 PHE A C 1
ATOM 712 O O . PHE A 1 89 ? -6.132 5.816 16.472 1.00 51.81 89 PHE A O 1
ATOM 719 N N . GLU A 1 90 ? -7.747 4.991 17.803 1.00 55.09 90 GLU A N 1
ATOM 720 C CA . GLU A 1 90 ? -7.000 3.815 18.259 1.00 55.09 90 GLU A CA 1
ATOM 721 C C . GLU A 1 90 ? -7.593 2.558 17.621 1.00 55.09 90 GLU A C 1
ATOM 723 O O . GLU A 1 90 ? -8.807 2.475 17.448 1.00 55.09 90 GLU A O 1
ATOM 728 N N . LEU 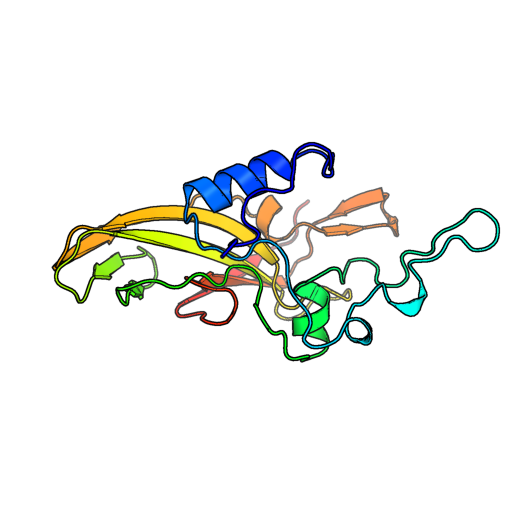A 1 91 ? -6.739 1.601 17.241 1.00 53.78 91 LEU A N 1
ATOM 729 C CA . LEU A 1 91 ? -7.144 0.342 16.609 1.00 53.78 91 LEU A CA 1
ATOM 730 C C . LEU A 1 91 ? -6.642 -0.847 17.450 1.00 53.78 91 LEU A C 1
ATOM 732 O O . LEU A 1 91 ? -5.488 -0.845 17.881 1.00 53.78 91 LEU A O 1
ATOM 736 N N . SER A 1 92 ? -7.450 -1.903 17.610 1.00 49.28 92 SER A N 1
ATOM 737 C CA . SER A 1 92 ? -7.052 -3.181 18.242 1.00 49.28 92 SER A CA 1
ATOM 738 C C . SER A 1 92 ? -7.251 -4.405 17.311 1.00 49.28 92 SER A C 1
ATOM 740 O O . SER A 1 92 ? -7.831 -4.287 16.233 1.00 49.28 92 SER A O 1
ATOM 742 N N . LEU A 1 93 ? -6.654 -5.569 17.626 1.00 47.22 93 LEU A N 1
ATOM 743 C CA . LEU A 1 93 ? -6.543 -6.721 16.704 1.00 47.22 93 LEU A CA 1
ATOM 744 C C . LEU A 1 93 ? -7.628 -7.790 16.915 1.00 47.22 93 LEU A C 1
ATOM 746 O O . LEU A 1 93 ? -7.867 -8.220 18.037 1.00 47.22 93 LEU A O 1
ATOM 750 N N . ILE A 1 94 ? -8.145 -8.311 15.787 1.00 42.59 94 ILE A N 1
ATOM 751 C CA . ILE A 1 94 ? -9.183 -9.359 15.571 1.00 42.59 94 ILE A CA 1
ATOM 752 C C . ILE A 1 94 ? -10.587 -8.784 15.323 1.00 42.59 94 ILE A C 1
ATOM 754 O O . ILE A 1 94 ? -11.333 -9.317 14.502 1.00 42.59 94 ILE A O 1
ATOM 758 N N . SER A 1 95 ? -10.860 -7.626 15.906 1.00 47.94 95 SER A N 1
ATOM 759 C CA . SER A 1 95 ? -11.923 -6.684 15.569 1.00 47.94 95 SER A CA 1
ATOM 760 C C . SER A 1 95 ? -11.232 -5.335 15.525 1.00 47.94 95 SER A C 1
ATOM 762 O O . SER A 1 95 ? -10.577 -4.993 16.506 1.00 47.94 95 SER A O 1
ATOM 764 N N . VAL A 1 96 ? -11.283 -4.608 14.406 1.00 49.19 96 VAL A N 1
ATOM 765 C CA . VAL A 1 96 ? -10.764 -3.238 14.439 1.00 49.19 96 VAL A CA 1
ATOM 766 C C . VAL A 1 96 ? -11.809 -2.403 15.152 1.00 49.19 96 VAL A C 1
ATOM 768 O O . VAL A 1 96 ? -12.744 -1.917 14.521 1.00 49.19 96 VAL A O 1
ATOM 771 N N . ASP A 1 97 ? -11.672 -2.343 16.471 1.00 47.59 97 ASP A N 1
ATOM 772 C CA . ASP A 1 97 ? -12.442 -1.473 17.340 1.00 47.59 97 ASP A CA 1
ATOM 773 C C . ASP A 1 97 ? -11.827 -0.087 17.245 1.00 47.59 97 ASP A C 1
ATOM 775 O O . ASP A 1 97 ? -10.673 0.119 17.618 1.00 47.59 97 ASP A O 1
ATOM 779 N N . VAL A 1 98 ? -12.590 0.821 16.650 1.00 53.78 98 VAL A N 1
ATOM 780 C CA . VAL A 1 98 ? -12.186 2.198 16.411 1.00 53.78 98 VAL A CA 1
ATOM 781 C C . VAL A 1 98 ? -12.788 3.058 17.504 1.00 53.78 98 VAL A C 1
ATOM 783 O O . VAL A 1 98 ? -14.000 3.263 17.493 1.00 53.78 98 VAL A O 1
ATOM 786 N N . ASP A 1 99 ? -11.963 3.562 18.417 1.00 52.44 99 ASP A N 1
ATOM 787 C CA . ASP A 1 99 ? -12.387 4.545 19.418 1.00 52.44 99 ASP A CA 1
ATOM 788 C C . ASP A 1 99 ? -12.092 5.971 18.931 1.00 52.44 99 ASP A C 1
ATOM 790 O O . ASP A 1 99 ? -11.035 6.235 18.349 1.00 52.44 99 ASP A O 1
ATOM 794 N N . SER A 1 100 ? -13.035 6.890 19.144 1.00 55.47 100 SER A N 1
ATOM 795 C CA . SER A 1 100 ? -12.864 8.308 18.831 1.00 55.47 100 SER A CA 1
ATOM 796 C C . SER A 1 100 ? -12.709 9.118 20.117 1.00 55.47 100 SER A C 1
ATOM 798 O O . SER A 1 100 ? -13.674 9.444 20.805 1.00 55.47 100 SER A O 1
ATOM 800 N N . ASN A 1 101 ? -11.473 9.523 20.410 1.00 56.62 101 ASN A N 1
ATOM 801 C CA . ASN A 1 101 ? -11.138 10.324 21.593 1.00 56.62 101 ASN A CA 1
ATOM 802 C C . ASN A 1 101 ? -11.493 11.824 21.433 1.00 56.62 101 ASN A C 1
ATOM 804 O O . ASN A 1 101 ? -10.731 12.701 21.834 1.00 56.62 101 ASN A O 1
ATOM 808 N N . GLY A 1 102 ? -12.631 12.166 20.814 1.00 55.16 102 GLY A N 1
ATOM 809 C CA . GLY A 1 102 ? -12.995 13.565 20.565 1.00 55.16 102 GLY A CA 1
ATOM 810 C C . GLY A 1 102 ? -14.481 13.842 20.341 1.00 55.16 102 GLY A C 1
ATOM 811 O O . GLY A 1 102 ? -15.268 12.961 20.018 1.00 55.16 102 GLY A O 1
ATOM 812 N N . ASP A 1 103 ? -14.842 15.121 20.449 1.00 50.03 103 ASP A N 1
ATOM 813 C CA . ASP A 1 103 ? -16.221 15.641 20.538 1.00 50.03 103 ASP A CA 1
ATOM 814 C C . ASP A 1 103 ? -17.016 15.621 19.209 1.00 50.03 103 ASP A C 1
ATOM 816 O O . ASP A 1 103 ? -18.014 16.317 19.032 1.00 50.03 103 ASP A O 1
ATOM 820 N N . SER A 1 104 ? -16.553 14.870 18.203 1.00 58.47 104 SER A N 1
ATOM 821 C CA . SER A 1 104 ? -17.117 14.919 16.848 1.00 58.47 104 SER A CA 1
ATOM 822 C C . SER A 1 104 ? -17.151 13.549 16.180 1.00 58.47 104 SER A C 1
ATOM 824 O O . SER A 1 104 ? -16.115 12.903 16.039 1.00 58.47 104 SER A O 1
ATOM 826 N N . SER A 1 105 ? -18.332 13.161 15.692 1.00 62.88 105 SER A N 1
ATOM 827 C CA . SER A 1 105 ? -18.523 11.946 14.889 1.00 62.88 105 SER A CA 1
ATOM 828 C C . SER A 1 105 ? -17.823 12.083 13.535 1.00 62.88 105 SER A C 1
ATOM 830 O O . SER A 1 105 ? -17.972 13.115 12.872 1.00 62.88 105 SER A O 1
ATOM 832 N N . LYS A 1 106 ? -17.069 11.066 13.102 1.00 68.62 106 LYS A N 1
ATOM 833 C CA . LYS A 1 106 ? -16.272 11.118 11.866 1.00 68.62 106 LYS A CA 1
ATOM 834 C C . LYS A 1 106 ? -16.182 9.770 11.164 1.00 68.62 106 LYS A C 1
ATOM 836 O O . LYS A 1 106 ? -16.423 8.713 11.730 1.00 68.62 106 LYS A O 1
ATOM 841 N N . ASN A 1 107 ? -15.812 9.837 9.890 1.00 68.38 107 ASN A N 1
ATOM 842 C CA . ASN A 1 107 ? -15.450 8.662 9.117 1.00 68.38 107 ASN A CA 1
ATOM 843 C C . ASN A 1 107 ? -13.957 8.382 9.295 1.00 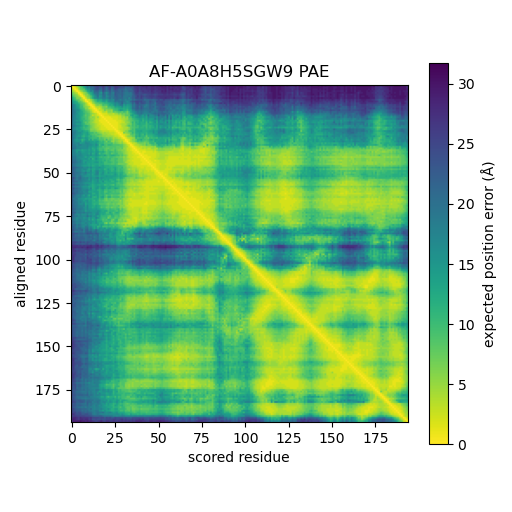68.38 107 ASN A C 1
ATOM 845 O O . ASN A 1 107 ? -13.145 9.240 8.949 1.00 68.38 107 ASN A O 1
ATOM 849 N N . LEU A 1 108 ? -13.611 7.196 9.786 1.00 71.19 108 LEU A N 1
ATOM 850 C CA . LEU A 1 108 ? -12.265 6.653 9.681 1.00 71.19 108 LEU A CA 1
ATOM 851 C C . LEU A 1 108 ? -12.129 5.922 8.343 1.00 71.19 108 LEU A C 1
ATOM 853 O O . LEU A 1 108 ? -12.997 5.132 7.965 1.00 71.19 108 LEU A O 1
ATOM 857 N N . VAL A 1 109 ? -11.015 6.157 7.656 1.00 73.38 109 VAL A N 1
ATOM 858 C CA . VAL A 1 109 ? -10.589 5.346 6.515 1.00 73.38 109 VAL A CA 1
ATOM 859 C C . VAL A 1 109 ? -9.458 4.455 6.973 1.00 73.38 109 VAL A C 1
ATOM 861 O O . VAL A 1 109 ? -8.407 4.944 7.372 1.00 73.38 109 VAL A O 1
ATOM 864 N N . MET A 1 110 ? -9.675 3.150 6.905 1.00 77.00 110 MET A N 1
ATOM 865 C CA . MET A 1 110 ? -8.638 2.163 7.145 1.00 77.00 110 MET A CA 1
ATOM 866 C C . MET A 1 110 ? -8.084 1.683 5.818 1.00 77.00 110 MET A C 1
ATOM 868 O O . MET A 1 110 ? -8.821 1.297 4.913 1.00 77.00 110 MET A O 1
ATOM 872 N N . GLN A 1 111 ? -6.769 1.646 5.738 1.00 79.19 111 GLN A N 1
ATOM 873 C CA . GLN A 1 111 ? -5.996 1.076 4.660 1.00 79.19 111 GLN A CA 1
ATOM 874 C C . GLN A 1 111 ? -5.366 -0.231 5.142 1.00 79.19 111 GLN A C 1
ATOM 876 O O . GLN A 1 111 ? -4.579 -0.259 6.087 1.00 79.19 111 GLN A O 1
ATOM 881 N N . VAL A 1 112 ? -5.679 -1.329 4.456 1.00 82.75 112 VAL A N 1
ATOM 882 C CA . VAL A 1 112 ? -5.051 -2.630 4.694 1.00 82.75 112 VAL A CA 1
ATOM 883 C C . VAL A 1 112 ? -3.968 -2.841 3.658 1.00 82.75 112 VAL A C 1
ATOM 885 O O . VAL A 1 112 ? -4.250 -3.012 2.470 1.00 82.75 112 VAL A O 1
ATOM 888 N N . CYS A 1 113 ? -2.722 -2.866 4.111 1.00 85.94 113 CYS A N 1
ATOM 889 C CA . CYS A 1 113 ? -1.570 -3.207 3.295 1.00 85.94 113 CYS A CA 1
ATOM 890 C C . CYS A 1 113 ? -1.086 -4.625 3.591 1.00 85.94 113 CYS A C 1
ATOM 892 O O . CYS A 1 113 ? -1.268 -5.149 4.684 1.00 85.94 113 CYS A O 1
ATOM 894 N N . ALA A 1 114 ? -0.424 -5.241 2.620 1.00 87.56 114 ALA A N 1
ATOM 895 C CA . ALA A 1 114 ? 0.214 -6.536 2.772 1.00 87.56 114 ALA A CA 1
ATOM 896 C C . ALA A 1 114 ? 1.716 -6.438 2.520 1.00 87.56 114 ALA A C 1
ATOM 898 O O . ALA A 1 114 ? 2.151 -5.766 1.587 1.00 87.56 114 ALA A O 1
ATOM 899 N N . ARG A 1 115 ? 2.492 -7.161 3.324 1.00 88.81 115 ARG A N 1
ATOM 900 C CA . ARG A 1 115 ? 3.940 -7.318 3.194 1.00 88.81 115 ARG A CA 1
ATOM 901 C C . ARG A 1 115 ? 4.311 -8.792 3.267 1.00 88.81 115 ARG A C 1
ATOM 903 O O . ARG A 1 115 ? 3.824 -9.523 4.124 1.00 88.81 115 ARG A O 1
ATOM 910 N N . GLN A 1 116 ? 5.226 -9.234 2.413 1.00 89.25 116 GLN A N 1
ATOM 911 C CA . GLN A 1 116 ? 5.877 -10.536 2.565 1.00 89.25 116 GLN A CA 1
ATOM 912 C C . GLN A 1 116 ? 7.168 -10.346 3.375 1.00 89.25 116 GLN A C 1
ATOM 914 O O . GLN A 1 116 ? 8.001 -9.532 2.993 1.00 89.25 116 GLN A O 1
ATOM 919 N N . LYS A 1 117 ? 7.358 -11.073 4.490 1.00 85.94 117 LYS A N 1
ATOM 920 C CA . LYS A 1 117 ? 8.532 -10.863 5.375 1.00 85.94 117 LYS A CA 1
ATOM 921 C C . LYS A 1 117 ? 9.863 -11.296 4.760 1.00 85.94 117 LYS A C 1
ATOM 923 O O . LYS A 1 117 ? 10.911 -10.777 5.128 1.00 85.94 117 LYS A O 1
ATOM 928 N N . SER A 1 118 ? 9.829 -12.265 3.853 1.00 83.94 118 SER A N 1
ATOM 929 C CA . SER A 1 118 ? 11.025 -12.804 3.196 1.00 83.94 118 SER A CA 1
ATOM 930 C C . SER A 1 118 ? 10.683 -13.169 1.752 1.00 83.94 118 SER A C 1
ATOM 932 O O . SER A 1 118 ? 10.452 -14.344 1.452 1.00 83.94 118 SER A O 1
ATOM 934 N N . PRO A 1 119 ? 10.517 -12.169 0.871 1.00 82.88 119 PRO A N 1
ATOM 935 C CA . PRO A 1 119 ? 10.207 -12.422 -0.523 1.00 82.88 119 PRO A CA 1
ATOM 936 C C . PRO A 1 119 ? 11.454 -12.949 -1.242 1.00 82.88 119 PRO A C 1
ATOM 938 O O . PRO A 1 119 ? 12.577 -12.551 -0.952 1.00 82.88 119 PRO A O 1
ATOM 941 N N . SER A 1 120 ? 11.260 -13.874 -2.180 1.00 79.38 120 SER A N 1
ATOM 942 C CA . SER A 1 120 ? 12.348 -14.391 -3.026 1.00 79.38 120 SER A CA 1
ATOM 943 C C . SER A 1 120 ? 12.612 -13.540 -4.266 1.00 79.38 120 SER A C 1
ATOM 945 O O . SER A 1 120 ? 13.528 -13.834 -5.022 1.00 79.38 120 SER A O 1
ATOM 947 N N . LEU A 1 121 ? 11.717 -12.594 -4.531 1.00 83.56 121 LEU A N 1
ATOM 948 C CA . LEU A 1 121 ? 11.772 -11.639 -5.624 1.00 83.56 121 LEU A CA 1
ATOM 949 C C . LEU A 1 121 ? 11.739 -10.254 -4.997 1.00 83.56 121 LEU A C 1
ATOM 951 O O . LEU A 1 121 ? 11.194 -10.074 -3.904 1.00 83.56 121 LEU A O 1
ATOM 955 N N . ILE A 1 122 ? 12.319 -9.288 -5.691 1.00 85.31 122 ILE A N 1
ATOM 956 C CA . ILE A 1 122 ? 12.241 -7.894 -5.287 1.00 85.31 122 ILE A CA 1
ATOM 957 C C . ILE A 1 122 ? 10.760 -7.475 -5.310 1.00 85.31 122 ILE A C 1
ATOM 959 O O . ILE A 1 122 ? 10.042 -7.740 -6.270 1.00 85.31 122 ILE A O 1
ATOM 963 N N . ARG A 1 123 ? 10.277 -6.890 -4.209 1.00 84.75 123 ARG A N 1
ATOM 964 C CA . ARG A 1 123 ? 8.885 -6.449 -4.043 1.00 84.75 123 ARG A CA 1
ATOM 965 C C . ARG A 1 123 ? 8.840 -5.126 -3.282 1.00 84.75 123 ARG A C 1
ATOM 967 O O . ARG A 1 123 ? 9.730 -4.884 -2.464 1.00 84.75 123 ARG A O 1
ATOM 974 N N . PRO A 1 124 ? 7.785 -4.316 -3.473 1.00 87.31 124 PRO A N 1
ATOM 975 C CA . PRO A 1 124 ? 7.524 -3.176 -2.606 1.00 87.31 124 PRO A CA 1
ATOM 976 C C . PRO A 1 124 ? 7.452 -3.592 -1.133 1.00 87.31 124 PRO A C 1
ATOM 978 O O . PRO A 1 124 ? 6.971 -4.686 -0.820 1.00 87.31 124 PRO A O 1
ATOM 981 N N . ILE A 1 125 ? 7.882 -2.706 -0.226 1.00 86.94 125 ILE A N 1
ATOM 982 C CA . ILE A 1 125 ? 7.865 -2.964 1.226 1.00 86.94 125 ILE A CA 1
ATOM 983 C C . ILE A 1 125 ? 6.468 -3.371 1.700 1.00 86.94 125 ILE A C 1
ATOM 985 O O . ILE A 1 125 ? 6.330 -4.306 2.489 1.00 86.94 125 ILE A O 1
ATOM 989 N N . LYS A 1 126 ? 5.434 -2.682 1.220 1.00 86.88 126 LYS A N 1
ATOM 990 C CA . LYS A 1 126 ? 4.032 -3.000 1.479 1.00 86.88 126 LYS A CA 1
ATOM 991 C C . LYS A 1 126 ? 3.167 -2.614 0.285 1.00 86.88 126 LYS A C 1
ATOM 993 O O . LYS A 1 126 ? 3.506 -1.737 -0.507 1.00 86.88 126 LYS A O 1
ATOM 998 N N . GLU A 1 127 ? 2.035 -3.284 0.146 1.00 84.81 127 GLU A N 1
ATOM 999 C CA . GLU A 1 127 ? 1.096 -3.069 -0.952 1.00 84.81 127 GLU A CA 1
ATOM 1000 C C . GLU A 1 127 ? -0.323 -2.898 -0.401 1.00 84.81 127 GLU A C 1
ATOM 1002 O O . GLU A 1 127 ? -0.809 -3.834 0.235 1.00 84.81 127 GLU A O 1
ATOM 1007 N N . PRO A 1 128 ? -1.009 -1.767 -0.640 1.00 85.25 128 PRO A N 1
ATOM 1008 C CA . PRO A 1 128 ? -2.418 -1.602 -0.310 1.00 85.25 128 PRO A CA 1
ATOM 1009 C C . PRO A 1 128 ? -3.234 -2.672 -1.031 1.00 85.25 128 PRO A C 1
ATOM 1011 O O . PRO A 1 128 ? -3.103 -2.855 -2.242 1.00 85.25 128 PRO A O 1
ATOM 1014 N N . LYS A 1 129 ? -4.047 -3.409 -0.277 1.00 84.31 129 LYS A N 1
ATOM 1015 C CA . LYS A 1 129 ? -4.910 -4.475 -0.799 1.00 84.31 129 LYS A CA 1
ATOM 1016 C C . LYS A 1 129 ? -6.390 -4.159 -0.644 1.00 84.31 129 LYS A C 1
ATOM 1018 O O . LYS A 1 129 ? -7.190 -4.682 -1.412 1.00 84.31 129 LYS A O 1
ATOM 1023 N N . CYS A 1 130 ? -6.756 -3.356 0.350 1.00 78.38 130 CYS A N 1
ATOM 1024 C CA . CYS A 1 130 ? -8.138 -2.979 0.607 1.00 78.38 130 CYS A CA 1
ATOM 1025 C C . CYS A 1 130 ? -8.196 -1.645 1.354 1.00 78.38 130 CYS A C 1
ATOM 1027 O O . CYS A 1 130 ? -7.276 -1.319 2.107 1.00 78.38 130 CYS A O 1
ATOM 1029 N N . PHE A 1 131 ? -9.300 -0.930 1.175 1.00 78.75 131 PHE A N 1
ATOM 1030 C CA . PHE A 1 131 ? -9.683 0.213 1.988 1.00 78.75 131 PHE A CA 1
ATOM 1031 C C . PHE A 1 131 ? -11.074 -0.049 2.549 1.00 78.75 131 PHE A C 1
ATOM 1033 O O . PHE A 1 131 ? -11.920 -0.601 1.845 1.00 78.75 131 PHE A O 1
ATOM 1040 N N . ASP A 1 132 ? -11.303 0.348 3.792 1.00 76.06 132 ASP A N 1
ATOM 1041 C CA . ASP A 1 132 ? -12.625 0.302 4.399 1.00 76.06 132 ASP A CA 1
ATOM 1042 C C . ASP A 1 132 ? -12.924 1.617 5.113 1.00 76.06 132 ASP A C 1
ATOM 1044 O O . ASP A 1 132 ? -12.023 2.277 5.636 1.00 76.06 132 ASP A O 1
ATOM 1048 N N . LYS A 1 133 ? -14.192 2.015 5.102 1.00 75.81 133 LYS A N 1
ATOM 1049 C CA . LYS A 1 133 ? -14.654 3.271 5.681 1.00 75.81 133 LYS A CA 1
ATOM 1050 C C . LYS A 1 133 ? -15.645 2.964 6.786 1.00 75.81 133 LYS A C 1
ATOM 1052 O O . LYS A 1 133 ? -16.723 2.438 6.527 1.00 75.81 133 LYS A O 1
ATOM 1057 N N . VAL A 1 134 ? -15.309 3.370 8.003 1.00 76.62 134 VAL A N 1
ATOM 1058 C CA . VAL A 1 134 ? -16.170 3.170 9.166 1.00 76.62 134 VAL A CA 1
ATOM 1059 C C . VAL A 1 134 ? -16.571 4.515 9.734 1.00 76.62 134 VAL A C 1
ATOM 1061 O O . VAL A 1 134 ? -15.734 5.372 10.007 1.00 76.62 134 VAL A O 1
ATOM 1064 N N . PHE A 1 135 ? -17.876 4.713 9.881 1.00 78.25 135 PHE A N 1
ATOM 1065 C CA . PHE A 1 135 ? -18.408 5.868 10.584 1.00 78.25 135 PHE A CA 1
ATOM 1066 C C . PHE A 1 135 ? -18.416 5.577 12.082 1.00 78.25 135 PHE A C 1
ATOM 1068 O O . PHE A 1 135 ? -19.015 4.597 12.520 1.00 78.25 135 PHE A O 1
ATOM 1075 N N . VAL A 1 136 ? -17.766 6.445 12.848 1.00 77.06 136 VAL A N 1
ATOM 1076 C CA . VAL A 1 136 ? -17.630 6.337 14.299 1.00 77.06 136 VAL A CA 1
ATOM 1077 C C . VAL A 1 136 ? -18.262 7.571 14.916 1.00 77.06 136 VAL A C 1
ATOM 1079 O O . VAL A 1 136 ? -17.926 8.702 14.540 1.00 77.06 136 VAL A O 1
ATOM 1082 N N . ARG A 1 137 ? -19.214 7.373 15.831 1.00 73.62 137 ARG A N 1
ATOM 1083 C CA . ARG A 1 137 ? -19.759 8.496 16.595 1.00 73.62 137 ARG A CA 1
ATOM 1084 C C . ARG A 1 137 ? -18.782 8.918 17.684 1.00 73.62 137 ARG A C 1
ATOM 1086 O O . ARG A 1 137 ? -18.001 8.103 18.158 1.00 73.62 137 ARG A O 1
ATOM 1093 N N . ALA A 1 138 ? -18.859 10.188 18.073 1.00 76.25 138 ALA A N 1
ATOM 1094 C CA . ALA A 1 138 ? -18.058 10.740 19.164 1.00 76.25 138 ALA A CA 1
ATOM 1095 C C . ALA A 1 138 ? -18.202 9.881 20.433 1.00 76.25 138 ALA A C 1
ATOM 1097 O O . ALA A 1 138 ? -19.322 9.686 20.905 1.00 76.25 138 ALA A O 1
ATOM 1098 N N . GLY A 1 139 ? -17.084 9.368 20.955 1.00 75.31 139 GLY A N 1
ATOM 1099 C CA . GLY A 1 139 ? -17.049 8.517 22.149 1.00 75.31 139 GLY A CA 1
ATOM 1100 C C . GLY A 1 139 ? -17.661 7.118 21.988 1.00 75.31 139 GLY A C 1
ATOM 1101 O O . GLY A 1 139 ? -17.863 6.436 22.990 1.00 75.31 139 GLY A O 1
ATOM 1102 N N . GLU A 1 140 ? -17.990 6.687 20.765 1.00 74.00 140 GLU A N 1
ATOM 1103 C CA . GLU A 1 140 ? -18.413 5.312 20.477 1.00 74.00 140 GLU A CA 1
ATOM 1104 C C . GLU A 1 140 ? -17.267 4.500 19.867 1.00 74.00 140 GLU A C 1
ATOM 1106 O O . GLU A 1 140 ? -16.403 5.028 19.167 1.00 74.00 140 GLU A O 1
ATOM 1111 N N . THR A 1 141 ? -17.329 3.185 20.075 1.00 73.69 141 THR A N 1
ATOM 1112 C CA . THR A 1 141 ? -16.479 2.208 19.397 1.00 73.69 141 THR A CA 1
ATOM 1113 C C . THR A 1 141 ? -17.226 1.594 18.217 1.00 73.69 141 THR A C 1
ATOM 1115 O O . THR A 1 141 ? -18.373 1.167 18.360 1.00 73.69 141 THR A O 1
ATOM 1118 N N . ALA A 1 142 ? -16.579 1.505 17.055 1.00 71.06 142 ALA A N 1
ATOM 1119 C CA . ALA A 1 142 ? -17.125 0.803 15.893 1.00 71.06 142 ALA A CA 1
ATOM 1120 C C . ALA A 1 142 ? -16.222 -0.354 15.460 1.00 71.06 142 ALA A C 1
ATOM 1122 O O . ALA A 1 142 ? -15.004 -0.212 15.454 1.00 71.06 142 ALA A O 1
ATOM 1123 N N . THR A 1 143 ? -16.827 -1.465 15.037 1.00 72.38 143 THR A N 1
ATOM 1124 C CA . THR A 1 143 ? -16.122 -2.659 14.554 1.00 72.38 143 THR A CA 1
ATOM 1125 C C . THR A 1 143 ? -16.146 -2.737 13.029 1.00 72.38 143 THR A C 1
ATOM 1127 O O . THR A 1 143 ? -17.216 -2.727 12.416 1.00 72.38 143 THR A O 1
ATOM 1130 N N . ALA A 1 144 ? -14.974 -2.908 12.415 1.00 72.44 144 ALA A N 1
ATOM 1131 C CA . ALA A 1 144 ? -14.836 -3.159 10.980 1.00 72.44 144 ALA A CA 1
ATOM 1132 C C . ALA A 1 144 ? -14.512 -4.627 10.668 1.00 72.44 144 ALA A C 1
ATOM 1134 O O . ALA A 1 144 ? -13.615 -5.214 11.278 1.00 72.44 144 ALA A O 1
ATOM 1135 N N . ILE A 1 145 ? -15.184 -5.212 9.668 1.00 73.19 145 ILE A N 1
ATOM 1136 C CA . ILE A 1 145 ? -14.918 -6.586 9.214 1.00 73.19 145 ILE A CA 1
ATOM 1137 C C . ILE A 1 145 ? -14.427 -6.570 7.770 1.00 73.19 145 ILE A C 1
ATOM 1139 O O . ILE A 1 145 ? -15.210 -6.480 6.825 1.00 73.19 145 ILE A O 1
ATOM 1143 N N . ILE A 1 146 ? -13.123 -6.776 7.597 1.00 72.69 146 ILE A N 1
ATOM 1144 C CA . ILE A 1 146 ? -12.488 -6.780 6.279 1.00 72.69 146 ILE A CA 1
ATOM 1145 C C . ILE A 1 146 ? -12.321 -8.219 5.791 1.00 72.69 146 ILE A C 1
ATOM 1147 O O . ILE A 1 146 ? -11.517 -8.995 6.309 1.00 72.69 146 ILE A O 1
ATOM 1151 N N . LYS A 1 147 ? -13.078 -8.582 4.753 1.00 74.88 147 LYS A N 1
ATOM 1152 C CA . LYS A 1 147 ? -12.977 -9.892 4.096 1.00 74.88 147 LYS A CA 1
ATOM 1153 C C . LYS A 1 147 ? -12.031 -9.802 2.903 1.00 74.88 147 LYS A C 1
ATOM 1155 O O . LYS A 1 147 ? -12.410 -9.311 1.846 1.00 74.88 147 LYS A O 1
ATOM 1160 N N . LEU A 1 148 ? -10.817 -10.326 3.055 1.00 73.31 148 LEU A N 1
ATOM 1161 C CA . LEU A 1 148 ? -9.809 -10.323 1.995 1.00 73.31 148 LEU A CA 1
ATOM 1162 C C . LEU A 1 148 ? -9.315 -11.743 1.698 1.00 73.31 148 LEU A C 1
ATOM 1164 O O . LEU A 1 148 ? -8.757 -12.424 2.558 1.00 73.31 148 LEU A O 1
ATOM 1168 N N . ALA A 1 149 ? -9.518 -12.209 0.464 1.00 78.94 149 ALA A N 1
ATOM 1169 C CA . ALA A 1 149 ? -9.047 -13.531 0.057 1.00 78.94 149 ALA A CA 1
ATOM 1170 C C . ALA A 1 149 ? -7.514 -13.556 -0.060 1.00 78.94 149 ALA A C 1
ATOM 1172 O O . ALA A 1 149 ? -6.913 -12.634 -0.614 1.00 78.94 149 ALA A O 1
ATOM 1173 N N . LYS A 1 150 ? -6.883 -14.659 0.373 1.00 80.25 150 LYS A N 1
ATOM 1174 C CA . LYS A 1 150 ? -5.414 -14.832 0.368 1.00 80.25 150 LYS A CA 1
ATOM 1175 C C . LYS A 1 150 ? -4.772 -14.534 -0.991 1.00 80.25 150 LYS A C 1
ATOM 1177 O O . LYS A 1 150 ? -3.685 -13.965 -1.029 1.00 80.25 150 LYS A O 1
ATOM 1182 N N . ARG A 1 151 ? -5.467 -14.842 -2.094 1.00 80.62 151 ARG A N 1
ATOM 1183 C CA . ARG A 1 151 ? -5.009 -14.532 -3.458 1.00 80.62 151 ARG A CA 1
ATOM 1184 C C . ARG A 1 151 ? -4.760 -13.041 -3.680 1.00 80.62 151 ARG A C 1
ATOM 1186 O O . ARG A 1 151 ? -3.735 -12.694 -4.246 1.00 80.62 151 ARG A O 1
ATOM 1193 N N . TYR A 1 152 ? -5.615 -12.154 -3.179 1.00 79.31 152 TYR A N 1
ATOM 1194 C CA . TYR A 1 152 ? -5.415 -10.711 -3.347 1.00 79.31 152 TYR A CA 1
ATOM 1195 C C . TYR A 1 152 ? -4.250 -10.197 -2.496 1.00 79.31 152 TYR A C 1
ATOM 1197 O O . TYR A 1 152 ? -3.569 -9.249 -2.871 1.00 79.31 152 TYR A O 1
ATOM 1205 N N . VAL A 1 153 ? -3.974 -10.866 -1.375 1.00 81.44 153 VAL A N 1
ATOM 1206 C CA . VAL A 1 153 ? -2.866 -10.521 -0.481 1.00 81.44 153 VAL A CA 1
ATOM 1207 C C . VAL A 1 153 ? -1.519 -10.945 -1.059 1.00 81.44 153 VAL A C 1
ATOM 1209 O O . VAL A 1 153 ? -0.562 -10.176 -1.033 1.00 81.44 153 VAL A O 1
ATOM 1212 N N . ALA A 1 154 ? -1.437 -12.181 -1.547 1.00 84.56 154 ALA A N 1
ATOM 1213 C CA . ALA A 1 154 ? -0.162 -12.845 -1.777 1.00 84.56 154 ALA A CA 1
ATOM 1214 C C . ALA A 1 154 ? 0.276 -12.913 -3.240 1.00 84.56 154 ALA A C 1
ATOM 1216 O O . ALA A 1 154 ? 1.464 -13.160 -3.480 1.00 84.56 154 ALA A O 1
ATOM 1217 N N . SER A 1 155 ? -0.648 -12.711 -4.186 1.00 86.44 155 SER A N 1
ATOM 1218 C CA . SER A 1 155 ? -0.338 -12.884 -5.604 1.00 86.44 155 SER A CA 1
ATOM 1219 C C . SER A 1 155 ? 0.650 -11.836 -6.102 1.00 86.44 155 SER A C 1
ATOM 1221 O O . SER A 1 155 ? 0.664 -10.692 -5.642 1.00 86.44 155 SER A O 1
ATOM 1223 N N . PHE A 1 156 ? 1.477 -12.261 -7.043 1.00 85.50 156 PHE A N 1
ATOM 1224 C CA . PHE A 1 156 ? 2.355 -11.435 -7.858 1.00 85.50 156 PHE A CA 1
ATOM 1225 C C . PHE A 1 156 ? 2.363 -12.014 -9.275 1.00 85.50 156 PHE A C 1
ATOM 1227 O O . PHE A 1 156 ? 2.007 -13.180 -9.468 1.00 85.50 156 PHE A O 1
ATOM 1234 N N . TRP A 1 157 ? 2.731 -11.200 -10.256 1.00 86.62 157 TRP A N 1
ATOM 1235 C CA . TRP A 1 157 ? 2.916 -11.678 -11.619 1.00 86.62 157 TRP A CA 1
ATOM 1236 C C . TRP A 1 157 ? 4.281 -12.364 -11.735 1.00 86.62 157 TRP A C 1
ATOM 1238 O O . TRP A 1 157 ? 5.298 -11.757 -11.404 1.00 86.62 157 TRP A O 1
ATOM 1248 N N . ASP A 1 158 ? 4.298 -13.637 -12.129 1.00 86.50 158 ASP A N 1
ATOM 1249 C CA . ASP A 1 158 ? 5.526 -14.384 -12.413 1.00 86.50 158 ASP A CA 1
ATOM 1250 C C . ASP A 1 158 ? 5.765 -14.361 -13.924 1.00 86.50 158 ASP A C 1
ATOM 1252 O O . ASP A 1 158 ? 5.117 -15.093 -14.674 1.00 86.50 158 ASP A O 1
ATOM 1256 N N . GLU A 1 159 ? 6.691 -13.509 -14.367 1.00 86.44 159 GLU A N 1
ATOM 1257 C CA . GLU A 1 159 ? 7.024 -13.338 -15.786 1.00 86.44 159 GLU A CA 1
ATOM 1258 C C . GLU A 1 159 ? 7.519 -14.633 -16.435 1.00 86.44 159 GLU A C 1
ATOM 1260 O O . GLU A 1 159 ? 7.231 -14.892 -17.599 1.00 86.44 159 GLU A O 1
ATOM 1265 N N . GLY A 1 160 ? 8.217 -15.490 -15.681 1.00 87.69 160 GLY A N 1
ATOM 1266 C CA . GLY A 1 160 ? 8.713 -16.764 -16.198 1.00 87.69 160 GLY A CA 1
ATOM 1267 C C . GLY A 1 160 ? 7.601 -17.781 -16.456 1.00 87.69 160 GLY A C 1
ATOM 1268 O O . GLY A 1 160 ? 7.797 -18.724 -17.222 1.00 87.69 160 GLY A O 1
ATOM 1269 N N . ARG A 1 161 ? 6.440 -17.610 -15.814 1.00 86.75 161 ARG A N 1
ATOM 1270 C CA . ARG A 1 161 ? 5.263 -18.482 -15.962 1.00 86.75 161 ARG A CA 1
ATOM 1271 C C . ARG A 1 161 ? 4.135 -17.849 -16.767 1.00 86.75 161 ARG A C 1
ATOM 1273 O O . ARG A 1 161 ? 3.161 -18.549 -17.029 1.00 86.75 161 ARG A O 1
ATOM 1280 N N . ASP A 1 162 ? 4.246 -16.563 -17.095 1.00 90.44 162 ASP A N 1
ATOM 1281 C CA . ASP A 1 162 ? 3.186 -15.760 -17.714 1.00 90.44 162 ASP A CA 1
ATOM 1282 C C . ASP A 1 162 ? 1.846 -15.884 -16.958 1.00 90.44 162 ASP A C 1
ATOM 1284 O O . ASP A 1 162 ? 0.772 -16.077 -17.530 1.00 90.44 162 ASP A O 1
ATOM 1288 N N . ALA A 1 163 ? 1.921 -15.880 -15.620 1.00 86.56 163 ALA A N 1
ATOM 1289 C CA . ALA A 1 163 ? 0.774 -16.159 -14.765 1.00 86.56 163 ALA A CA 1
ATOM 1290 C C . ALA A 1 163 ? 0.881 -15.510 -13.380 1.00 86.56 163 ALA A C 1
ATOM 1292 O O . ALA A 1 163 ? 1.962 -15.302 -12.824 1.00 86.56 163 ALA A O 1
ATOM 1293 N N . TRP A 1 164 ? -0.279 -15.280 -12.760 1.00 85.56 164 TRP A N 1
ATOM 1294 C CA . TRP A 1 164 ? -0.353 -14.933 -11.344 1.00 85.56 164 TRP A CA 1
ATOM 1295 C C . TRP A 1 164 ? 0.081 -16.119 -10.485 1.00 85.56 164 TRP A C 1
ATOM 1297 O O . TRP A 1 164 ? -0.494 -17.204 -10.560 1.00 85.56 164 TRP A O 1
ATOM 1307 N N . ALA A 1 165 ? 1.058 -15.889 -9.615 1.00 85.56 165 ALA A N 1
ATOM 1308 C CA . ALA A 1 165 ? 1.575 -16.885 -8.695 1.00 85.56 165 ALA A CA 1
ATOM 1309 C C . ALA A 1 165 ? 1.452 -16.410 -7.246 1.00 85.56 165 ALA A C 1
ATOM 1311 O O . ALA A 1 165 ? 1.515 -15.221 -6.936 1.00 85.56 165 ALA A O 1
ATOM 1312 N N . MET A 1 166 ? 1.318 -17.365 -6.330 1.00 87.06 166 MET A N 1
ATOM 1313 C CA . MET A 1 166 ? 1.475 -17.151 -4.895 1.00 87.06 166 MET A CA 1
ATOM 1314 C C . MET A 1 166 ? 2.645 -17.995 -4.412 1.00 87.06 166 MET A C 1
ATOM 1316 O O . MET A 1 166 ? 2.813 -19.138 -4.835 1.00 87.06 166 MET A O 1
ATOM 1320 N N . LYS A 1 167 ? 3.453 -17.452 -3.502 1.00 85.06 167 LYS A N 1
ATOM 1321 C CA . LYS A 1 167 ? 4.610 -18.170 -2.970 1.00 85.06 167 LYS A CA 1
ATOM 1322 C C . LYS A 1 167 ? 4.425 -18.465 -1.495 1.00 85.06 167 LYS A C 1
ATOM 1324 O O . LYS A 1 167 ? 3.967 -17.613 -0.739 1.00 85.06 167 LYS A O 1
ATOM 1329 N N . LYS A 1 168 ? 4.828 -19.665 -1.075 1.00 89.31 168 LYS A N 1
ATOM 1330 C CA . LYS A 1 168 ? 4.850 -20.017 0.346 1.00 89.31 168 LYS A CA 1
ATOM 1331 C C . LYS A 1 168 ? 5.680 -19.009 1.135 1.00 89.31 168 LYS A C 1
ATOM 1333 O O . LYS A 1 168 ? 6.735 -18.561 0.679 1.00 89.31 168 LYS A O 1
ATOM 1338 N N . GLY A 1 169 ? 5.219 -18.671 2.330 1.00 88.12 169 GLY A N 1
ATOM 1339 C CA . GLY A 1 169 ? 5.921 -17.716 3.173 1.00 88.12 169 GLY A CA 1
ATOM 1340 C C . GLY A 1 169 ? 5.065 -17.155 4.293 1.00 88.12 169 GLY A C 1
ATOM 1341 O O . GLY A 1 169 ? 3.912 -17.538 4.485 1.00 88.12 169 GLY A O 1
ATOM 1342 N N . LYS A 1 170 ? 5.659 -16.232 5.048 1.00 90.38 170 LYS A N 1
ATOM 1343 C CA . LYS A 1 170 ? 4.965 -15.458 6.077 1.00 90.38 170 LYS A CA 1
ATOM 1344 C C . LYS A 1 170 ? 4.569 -14.108 5.494 1.00 90.38 170 LYS A C 1
ATOM 1346 O O . LYS A 1 170 ? 5.436 -13.348 5.050 1.00 90.38 170 LYS A O 1
ATOM 1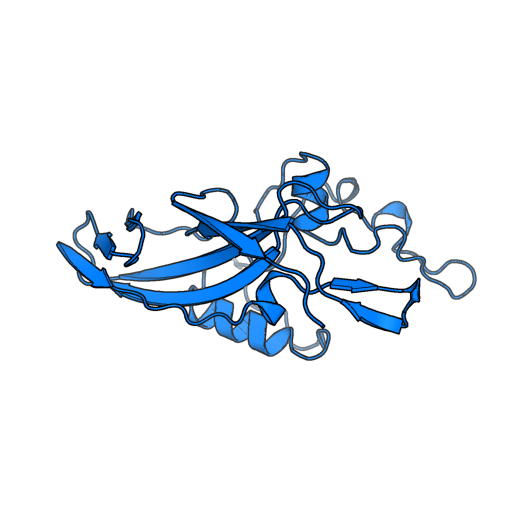351 N N . TYR A 1 171 ? 3.272 -13.837 5.515 1.00 88.50 171 TYR A N 1
ATOM 1352 C CA . TYR A 1 171 ? 2.689 -12.575 5.088 1.00 88.50 171 TYR A CA 1
ATOM 1353 C C . TYR A 1 171 ? 2.194 -11.815 6.307 1.00 88.50 171 TYR A C 1
ATOM 1355 O O . TYR A 1 171 ? 1.728 -12.403 7.279 1.00 88.50 171 TYR A O 1
ATOM 1363 N N . GLU A 1 172 ? 2.316 -10.504 6.248 1.00 89.56 172 GLU A N 1
ATOM 1364 C CA . GLU A 1 172 ? 1.902 -9.579 7.283 1.00 89.56 172 GLU A CA 1
ATOM 1365 C C . GLU A 1 172 ? 0.896 -8.606 6.685 1.00 89.56 172 GLU A C 1
ATOM 1367 O O . GLU A 1 172 ? 1.153 -7.994 5.649 1.00 89.56 172 GLU A O 1
ATOM 1372 N N . LEU A 1 173 ? -0.263 -8.507 7.320 1.00 86.88 173 LEU A N 1
ATOM 1373 C CA . LEU A 1 173 ? -1.245 -7.470 7.078 1.00 86.88 173 LEU A CA 1
ATOM 1374 C C . LEU A 1 173 ? -0.929 -6.310 8.009 1.00 86.88 173 LEU A C 1
ATOM 1376 O O . LEU A 1 173 ? -0.740 -6.512 9.204 1.00 86.88 173 LEU A O 1
ATOM 1380 N N . LEU A 1 174 ? -0.863 -5.119 7.444 1.00 86.00 174 LEU A N 1
ATOM 1381 C CA . LEU A 1 174 ? -0.621 -3.860 8.124 1.00 86.00 174 LEU A CA 1
ATOM 1382 C C . LEU A 1 174 ? -1.908 -3.052 7.999 1.00 86.00 174 LEU A C 1
ATOM 1384 O O . LEU A 1 174 ? -2.346 -2.793 6.878 1.00 86.00 174 LEU A O 1
ATOM 1388 N N . ILE A 1 175 ? -2.532 -2.708 9.121 1.00 83.19 175 ILE A N 1
ATOM 1389 C CA . ILE A 1 175 ? -3.736 -1.876 9.135 1.00 83.19 175 ILE A CA 1
ATOM 1390 C C . ILE A 1 175 ? -3.303 -0.487 9.574 1.00 83.19 175 ILE A C 1
ATOM 1392 O O . ILE A 1 175 ? -2.646 -0.322 10.604 1.00 83.19 175 ILE A O 1
ATOM 1396 N N . ALA A 1 176 ? -3.630 0.476 8.729 1.00 75.00 176 ALA A N 1
ATOM 1397 C CA . ALA A 1 176 ? -3.138 1.833 8.774 1.00 75.00 176 ALA A CA 1
ATOM 1398 C C . ALA A 1 176 ? -4.277 2.823 8.546 1.00 75.00 176 ALA A C 1
ATOM 1400 O O . ALA A 1 176 ? -5.188 2.538 7.777 1.00 75.00 176 ALA A O 1
ATOM 1401 N N . ASP A 1 177 ? -4.238 3.972 9.204 1.00 71.19 177 ASP A N 1
ATOM 1402 C CA . ASP A 1 177 ? -5.088 5.133 8.906 1.00 71.19 177 ASP A CA 1
ATOM 1403 C C . ASP A 1 177 ? -4.400 6.102 7.924 1.00 71.19 177 ASP A C 1
ATOM 1405 O O . ASP A 1 177 ? -5.073 6.870 7.240 1.00 71.19 177 ASP A O 1
ATOM 1409 N N . SER A 1 178 ? -3.071 6.019 7.793 1.00 67.31 178 SER A N 1
ATOM 1410 C CA . SER A 1 178 ? -2.277 6.670 6.747 1.00 67.31 178 SER A CA 1
ATOM 1411 C C . SER A 1 178 ? -1.076 5.813 6.341 1.00 67.31 178 SER A C 1
ATOM 1413 O O . SER A 1 178 ? -0.651 4.905 7.049 1.00 67.31 178 SER A O 1
ATOM 1415 N N . ASN A 1 179 ? -0.435 6.092 5.207 1.00 66.81 179 ASN A N 1
ATOM 1416 C CA . ASN A 1 179 ? 0.728 5.295 4.813 1.00 66.81 179 ASN A CA 1
ATOM 1417 C C . ASN A 1 179 ? 1.969 5.531 5.700 1.00 66.81 179 ASN A C 1
ATOM 1419 O O . ASN A 1 179 ? 2.887 4.712 5.689 1.00 66.81 179 ASN A O 1
ATOM 1423 N N . THR A 1 180 ? 2.004 6.608 6.484 1.00 63.66 180 THR A N 1
ATOM 1424 C CA . THR A 1 180 ? 3.074 6.897 7.452 1.00 63.66 180 THR A CA 1
ATOM 1425 C C . THR A 1 180 ? 2.773 6.364 8.851 1.00 63.66 180 THR A C 1
ATOM 1427 O O . THR A 1 180 ? 3.706 6.157 9.625 1.00 63.66 180 THR A O 1
ATOM 1430 N N . HIS A 1 181 ? 1.508 6.073 9.166 1.00 69.19 181 HIS A N 1
ATOM 1431 C CA . HIS A 1 181 ? 1.082 5.584 10.471 1.00 69.19 181 HIS A CA 1
ATOM 1432 C C . HIS A 1 181 ? 0.479 4.175 10.372 1.00 69.19 181 HIS A C 1
ATOM 1434 O O . HIS A 1 181 ? -0.522 3.927 9.712 1.00 69.19 181 HIS A O 1
ATOM 1440 N N . THR A 1 182 ? 1.134 3.197 11.000 1.00 69.00 182 THR A N 1
ATOM 1441 C CA . THR A 1 182 ? 0.715 1.785 10.968 1.00 69.00 182 THR A CA 1
ATOM 1442 C C . THR A 1 182 ? 0.523 1.267 12.396 1.00 69.00 182 THR A C 1
ATOM 1444 O O . THR A 1 182 ? 1.447 0.676 12.955 1.00 69.00 182 THR A O 1
ATOM 1447 N N . PRO A 1 183 ? -0.652 1.498 13.005 1.00 69.88 183 PRO A N 1
ATOM 1448 C CA . PRO A 1 183 ? -0.938 1.117 14.384 1.00 69.88 183 PRO A CA 1
ATOM 1449 C C . PRO A 1 183 ? -1.045 -0.401 14.596 1.00 69.88 183 PRO A C 1
ATOM 1451 O O . PRO A 1 183 ? -0.744 -0.871 15.690 1.00 69.88 183 PRO A O 1
ATOM 1454 N N . LEU A 1 184 ? -1.436 -1.196 13.585 1.00 80.75 184 LEU A N 1
ATOM 1455 C CA . LEU A 1 184 ? -1.682 -2.633 13.764 1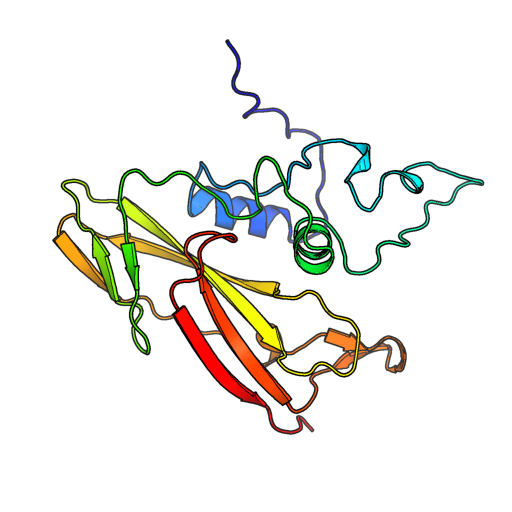.00 80.75 184 LEU A CA 1
ATOM 1456 C C . LEU A 1 184 ? -1.017 -3.511 12.710 1.00 80.75 184 LEU A C 1
ATOM 1458 O O . LEU A 1 184 ? -0.957 -3.180 11.524 1.00 80.75 184 LEU A O 1
ATOM 1462 N N . SER A 1 185 ? -0.603 -4.705 13.143 1.00 83.38 185 SER A N 1
ATOM 1463 C CA . SER A 1 185 ? -0.103 -5.749 12.253 1.00 83.38 185 SER A CA 1
ATOM 1464 C C . SER A 1 185 ? -0.588 -7.144 12.648 1.00 83.38 185 SER A C 1
ATOM 1466 O O . SER A 1 185 ? -0.643 -7.494 13.824 1.00 83.38 185 SER A O 1
ATOM 1468 N N . ALA A 1 186 ? -0.920 -7.964 11.653 1.00 83.38 186 ALA A N 1
ATOM 1469 C CA . ALA A 1 186 ? -1.284 -9.367 11.822 1.00 83.38 186 ALA A CA 1
ATOM 1470 C C . ALA A 1 186 ? -0.466 -10.230 10.861 1.00 83.38 186 ALA A C 1
ATOM 1472 O O . ALA A 1 186 ? -0.397 -9.945 9.670 1.00 83.38 186 ALA A O 1
ATOM 1473 N N . THR A 1 187 ? 0.148 -11.309 11.344 1.00 86.25 187 THR A N 1
ATOM 1474 C CA . THR A 1 187 ? 0.922 -12.225 10.491 1.00 86.25 187 THR A CA 1
ATOM 1475 C C . THR A 1 187 ? 0.144 -13.514 10.251 1.00 86.25 187 THR A C 1
ATOM 1477 O O . THR A 1 187 ? -0.414 -14.083 11.184 1.00 86.25 187 THR A O 1
ATOM 1480 N N . PHE A 1 188 ? 0.166 -14.023 9.020 1.00 84.06 188 PHE A N 1
ATOM 1481 C CA . PHE A 1 188 ? -0.372 -15.339 8.691 1.00 84.06 188 PHE A CA 1
ATOM 1482 C C . PHE A 1 188 ? 0.586 -16.127 7.778 1.00 84.06 188 PHE A C 1
ATOM 1484 O O . PHE A 1 188 ? 1.261 -15.549 6.916 1.00 84.06 188 PHE A O 1
ATOM 1491 N N . PRO A 1 189 ? 0.681 -17.458 7.947 1.00 87.88 189 PRO A N 1
ATOM 1492 C CA . PRO A 1 189 ? 1.420 -18.305 7.025 1.00 87.88 189 PRO A CA 1
ATOM 1493 C C . PRO A 1 189 ? 0.592 -18.582 5.764 1.00 87.88 189 PRO A C 1
ATOM 1495 O O . PRO A 1 189 ? -0.611 -18.858 5.826 1.00 87.88 189 PRO A O 1
ATOM 1498 N N . LEU A 1 190 ? 1.256 -18.566 4.613 1.00 85.00 190 LEU A N 1
ATOM 1499 C CA . LEU A 1 190 ? 0.718 -19.077 3.361 1.00 85.00 190 LEU A CA 1
ATOM 1500 C C . LEU A 1 190 ? 1.434 -20.383 3.009 1.00 85.00 190 LEU A C 1
ATOM 1502 O O . LEU A 1 190 ? 2.656 -20.401 2.845 1.00 85.00 190 LEU A O 1
ATOM 1506 N N . GLY A 1 191 ? 0.660 -21.467 2.930 1.00 78.00 191 GLY A N 1
ATOM 1507 C CA . GLY A 1 191 ? 1.126 -22.756 2.420 1.00 78.00 191 GLY A CA 1
ATOM 1508 C C . GLY A 1 191 ? 1.275 -22.744 0.899 1.00 78.00 191 GLY A C 1
ATOM 1509 O O . GLY A 1 191 ? 0.935 -21.762 0.241 1.00 78.00 191 GLY A O 1
ATOM 1510 N N . GLU A 1 192 ? 1.782 -23.835 0.335 1.00 63.03 192 GLU A N 1
ATOM 1511 C CA . GLU A 1 192 ? 1.819 -23.997 -1.120 1.00 63.03 192 GLU A CA 1
ATOM 1512 C C . GLU A 1 192 ? 0.387 -24.049 -1.667 1.00 63.03 192 GLU A C 1
ATOM 1514 O O . GLU A 1 192 ? -0.432 -24.855 -1.222 1.00 63.03 192 GLU A O 1
ATOM 1519 N N . SER A 1 193 ? 0.066 -23.156 -2.605 1.00 54.69 193 SER A N 1
ATOM 1520 C CA . SER A 1 193 ? -1.118 -23.311 -3.444 1.00 54.69 193 SER A CA 1
ATOM 1521 C C . SER A 1 193 ? -0.764 -24.279 -4.567 1.00 54.69 193 SER A C 1
ATOM 1523 O O . SER A 1 193 ? 0.218 -24.041 -5.272 1.00 54.69 193 SER A O 1
ATOM 1525 N N . ARG A 1 194 ? -1.534 -25.365 -4.684 1.00 42.12 194 ARG A N 1
ATOM 1526 C CA . ARG A 1 194 ? -1.528 -26.230 -5.870 1.00 42.12 194 ARG A CA 1
ATOM 1527 C C . ARG A 1 194 ? -1.868 -25.438 -7.125 1.00 42.12 194 ARG A C 1
ATOM 1529 O O . ARG A 1 194 ? -2.710 -24.519 -7.005 1.00 42.12 194 ARG A O 1
#

pLDDT: mean 73.16, std 16.03, range [28.38, 91.56]

InterPro domains:
  IPR013783 Immunoglobulin-like fold [G3DSA:2.60.40.10] (89-193)
  IPR026891 Fibronectin type III-like domain [PF14310] (109-178)
  IPR026891 Fibronectin type III-like domain [SM01217] (108-179)
  IPR036881 Glycoside hydrolase family 3 C-terminal domain superfamily [G3DSA:3.40.50.1700] (34-88)
  IPR036881 Glycoside hydrolase family 3 C-terminal domain superfamily [SSF52279] (3-89)
  IPR050288 Cellulose-degrading glycosyl hydrolase 3 [PTHR42715] (37-190)

Solvent-accessible surface area (backbone atoms only — not comparable to full-atom values): 11891 Å² total; per-residue (Å²): 135,80,81,92,80,79,89,73,93,79,74,86,65,63,91,67,46,59,59,51,51,51,51,47,43,72,43,39,78,63,44,29,84,63,56,40,55,74,44,75,80,71,40,72,51,57,90,37,78,50,78,56,93,90,42,65,63,74,84,45,62,90,33,55,62,57,32,32,32,64,65,69,71,50,81,50,73,41,52,38,48,34,48,91,67,99,61,61,74,50,72,48,89,97,46,40,39,34,40,34,84,40,99,60,62,46,67,48,42,40,37,35,26,32,26,62,80,74,64,95,60,96,70,57,70,56,42,81,69,48,75,50,6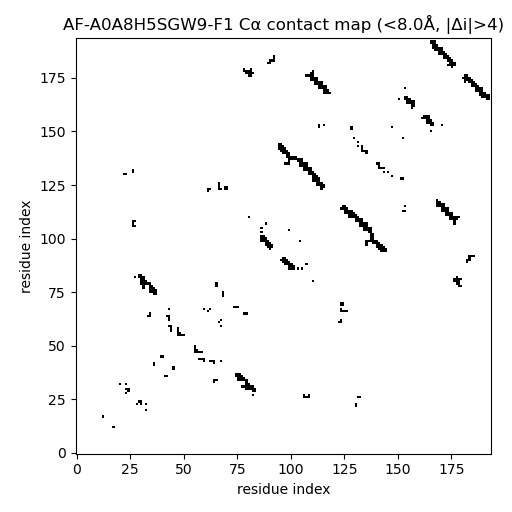8,45,74,30,48,48,73,33,74,34,76,58,86,85,89,74,60,66,64,72,63,53,49,45,80,36,80,94,70,77,38,82,41,64,70,61,43,51,35,33,40,35,40,16,66,26,71,90,43,69,82,40,75,48,76,47,80,41,69,80,74,131

Secondary structure (DSSP, 8-state):
---S----SS--PSTTHHHHHHHHHHH-TT---S-EESSGGGSTTTTT-S-BTTB---TTTT--THHHHHHTT--EEE-TT----SS-EE--SSSEEEEE-SSS-EEEEEEEEEEESS-SS---S-EEEEEEEEEE-TT-EEEE-----HHHHH-EEETTTTEEE---EEEEEEEESSSS---EEEEEEE----

Sequence (194 aa):
MGSEGFDRSYIDLLPGTDDLVRAVLAANLKTSIVVQPVRNEDNPAFLNYISQRNRVIYDEDVFMGYRFYESSKREVAFPFGDGLSYTTFELSLISVDVDSNGDSSKNLVMQVCARQKSPSLIRPIKEPKCFDKVFVRAGETATAIIKLAKRYVASFWDEGRDAWAMKKGKYELLIADSNTHTPLSATFPLGESR